Protein AF-F6YB51-F1 (afdb_monomer_lite)

Sequence (372 aa):
MICVTRRSAGLPFLLQALLGSAKFPQGQECLNYIVKSLFKLVESITLNGSDVAVPSDSTIHALNILRGLVKDASLGDEMLPYLSTCLKVAIVGFTSNNWQIRNASTLLFSSIIIRVFGVMKNFESSDKNRLSSYEFFTRMPELHQFFLQRLEEITKSDDLPKHTGLYPLLLVLSRLYPTATRTNSRLNKYIPLIVRCRQSPIYKCRVMAANALLSVLPQHEYRKVISQLFISLKKAVISRNSLHGTLIQLKALISSKNCSNTFPNICSQLICEEITEQIKSSKCMVVYASYIDLIIDVFLLNNPLSEDFQPRVKETLLCFIIDCLQYLKQTCTLTPGSTMFYTSFAKLLVYAQLSGIFTDGIKTCLQSNVLE

Organism: Ciona intestinalis (NCBI:txid7719)

Foldseek 3Di:
DQDPPPQRNCVLVVVVVVLLPDPPPRSLVVVVVLLVVLCVLLVCLQPPLAPPDDRDVSVSNSLSNLLSLLQDPSNLVSCLVVLLVLLSSLLSQCSYPDPSSVVSSVSSLVSSLCSQQNDDPDPPDDLSRAEAPVVVCVSRVVVLVVLLVVLCVCLVDPPVARRSSLLSSLQNLLRHAYDPPDPCVSLVSCQVSLLSQLQYPPPNSLLSSLSSNNRRPDLVCLLVSLVVLLVVLLDPDDAPSNLLSSLNNNQSSCLDPSCPPRDPDPLVSLLDPSNLVSLLVNLDLSSQLSSLSSNVSVCVVVPLPDPPPDPNSLVSVVVSLVSVLVSVVVDPDDDPNPVSNVVSSVVSVVVCVVSVSDDPVVVVVCVVRVVD

Structure (mmCIF, N/CA/C/O backbone):
data_AF-F6YB51-F1
#
_entry.id   AF-F6YB51-F1
#
loop_
_atom_site.group_PDB
_atom_site.id
_atom_site.type_symbol
_atom_site.label_atom_id
_atom_site.label_alt_id
_atom_site.label_comp_id
_atom_site.label_asym_id
_atom_site.label_entity_id
_atom_site.label_seq_id
_atom_site.pdbx_PDB_ins_code
_atom_site.Cartn_x
_atom_site.Cartn_y
_atom_site.Cartn_z
_atom_site.occupancy
_atom_site.B_iso_or_equiv
_atom_site.auth_seq_id
_atom_site.auth_comp_id
_atom_site.auth_asym_id
_atom_site.auth_atom_id
_atom_site.pdbx_PDB_model_num
ATOM 1 N N . MET A 1 1 ? -4.921 -15.642 36.957 1.00 43.62 1 MET A N 1
ATOM 2 C CA . MET A 1 1 ? -3.966 -15.712 35.831 1.00 43.62 1 MET A CA 1
ATOM 3 C C . MET A 1 1 ? -4.742 -16.202 34.609 1.00 43.62 1 MET A C 1
ATOM 5 O O . MET A 1 1 ? -5.091 -17.374 34.554 1.00 43.62 1 MET A O 1
ATOM 9 N N . ILE A 1 2 ? -5.172 -15.297 33.723 1.00 48.00 2 ILE A N 1
ATOM 10 C CA . ILE A 1 2 ? -6.000 -15.656 32.557 1.00 48.00 2 ILE A CA 1
ATOM 11 C C . ILE A 1 2 ? -5.063 -16.173 31.462 1.00 48.00 2 ILE A C 1
ATOM 13 O O . ILE A 1 2 ? -4.058 -15.548 31.147 1.00 48.00 2 ILE A O 1
ATOM 17 N N . CYS A 1 3 ? -5.352 -17.356 30.926 1.00 46.50 3 CYS A N 1
ATOM 18 C CA . CYS A 1 3 ? -4.436 -18.074 30.047 1.00 46.50 3 CYS A CA 1
ATOM 19 C C . CYS A 1 3 ? -4.235 -17.351 28.698 1.00 46.50 3 CYS A C 1
ATOM 21 O O . CYS A 1 3 ? -5.174 -17.176 27.915 1.00 46.50 3 CYS A O 1
ATOM 23 N N . VAL A 1 4 ? -2.985 -16.983 28.402 1.00 51.06 4 VAL A N 1
ATOM 24 C CA . VAL A 1 4 ? -2.563 -16.299 27.165 1.00 51.06 4 VAL A CA 1
ATOM 25 C C . VAL A 1 4 ? -2.731 -17.193 25.921 1.00 51.06 4 VAL A C 1
ATOM 27 O O . VAL A 1 4 ? -2.941 -16.699 24.812 1.00 51.06 4 VAL A O 1
ATOM 30 N N . THR A 1 5 ? -2.723 -18.520 26.083 1.00 51.66 5 THR A N 1
ATOM 31 C CA . THR A 1 5 ? -2.569 -19.478 24.970 1.00 51.66 5 THR A CA 1
ATOM 32 C C . THR A 1 5 ? -3.825 -19.703 24.116 1.00 51.66 5 THR A C 1
ATOM 34 O O . THR A 1 5 ? -3.722 -20.280 23.036 1.00 51.66 5 THR A O 1
ATOM 37 N N . ARG A 1 6 ? -5.003 -19.179 24.500 1.00 54.44 6 ARG A N 1
ATOM 38 C CA . ARG A 1 6 ? -6.226 -19.194 23.660 1.00 54.44 6 ARG A CA 1
ATOM 39 C C . ARG A 1 6 ? -6.833 -17.808 23.437 1.00 54.44 6 ARG A C 1
ATOM 41 O O . ARG A 1 6 ? -8.018 -17.613 23.692 1.00 54.44 6 ARG A O 1
ATOM 48 N N . ARG A 1 7 ? -6.038 -16.835 22.969 1.00 64.88 7 ARG A N 1
ATOM 49 C CA . ARG A 1 7 ? -6.529 -15.498 22.551 1.00 64.88 7 ARG A CA 1
ATOM 50 C C . ARG A 1 7 ? -7.489 -14.873 23.580 1.00 64.88 7 ARG A C 1
ATOM 52 O O . ARG A 1 7 ? -8.614 -14.505 23.243 1.00 64.88 7 ARG A O 1
ATOM 59 N N . SER A 1 8 ? -7.037 -14.792 24.831 1.00 70.81 8 SER A N 1
ATOM 60 C CA . SER A 1 8 ? -7.792 -14.213 25.955 1.00 70.81 8 SER A CA 1
ATOM 61 C C . SER A 1 8 ? -8.908 -15.086 26.543 1.00 70.81 8 SER A C 1
ATOM 63 O O . SER A 1 8 ? -9.867 -14.545 27.083 1.00 70.81 8 SER A O 1
ATOM 65 N N . ALA A 1 9 ? -8.802 -16.417 26.453 1.00 73.50 9 ALA A N 1
ATOM 66 C CA . ALA A 1 9 ? -9.621 -17.374 27.214 1.00 73.50 9 ALA A CA 1
ATOM 67 C C . ALA A 1 9 ? -11.151 -17.150 27.141 1.00 73.50 9 ALA A C 1
ATOM 69 O O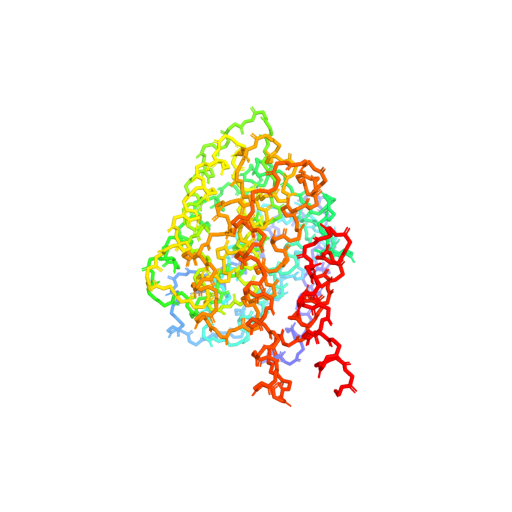 . ALA A 1 9 ? -11.868 -17.402 28.102 1.00 73.50 9 ALA A O 1
ATOM 70 N N . GLY A 1 10 ? -11.655 -16.669 26.000 1.00 80.88 10 GLY A N 1
ATOM 71 C CA . GLY A 1 10 ? -13.088 -16.437 25.785 1.00 80.88 10 GLY A CA 1
ATOM 72 C C . GLY A 1 10 ? -13.610 -15.056 26.197 1.00 80.88 10 GLY A C 1
ATOM 73 O O . GLY A 1 10 ? -14.774 -14.771 25.934 1.00 80.88 10 GLY A O 1
ATOM 74 N N . LEU A 1 11 ? -12.768 -14.167 26.743 1.00 84.00 11 LEU A N 1
ATOM 75 C CA . LEU A 1 11 ? -13.166 -12.800 27.117 1.00 84.00 11 LEU A CA 1
ATOM 76 C C . LEU A 1 11 ? -13.856 -12.013 25.985 1.00 84.00 11 LEU A C 1
ATOM 78 O O . LEU A 1 11 ? -14.863 -11.366 26.273 1.00 84.00 11 LEU A O 1
ATOM 82 N N . PRO A 1 12 ? -13.395 -12.065 24.713 1.00 85.00 12 PRO A N 1
ATOM 83 C CA . PRO A 1 12 ? -14.114 -11.406 23.626 1.00 85.00 12 PRO A CA 1
ATOM 84 C C . PRO A 1 12 ? -15.552 -11.920 23.492 1.00 85.00 12 PRO A C 1
ATOM 86 O O . PRO A 1 12 ? -16.473 -11.114 23.459 1.00 85.00 12 PRO A O 1
ATOM 89 N N . PHE A 1 13 ? -15.756 -13.241 23.516 1.00 86.00 13 PHE A N 1
ATOM 90 C CA . PHE A 1 13 ? -17.082 -13.848 23.381 1.00 86.00 13 PHE A CA 1
ATOM 91 C C . PHE A 1 13 ? -17.998 -13.532 24.564 1.00 86.00 13 PHE A C 1
ATOM 93 O O . PHE A 1 13 ? -19.186 -13.310 24.362 1.00 86.00 13 PHE A O 1
ATOM 100 N N . LEU A 1 14 ? -17.454 -13.467 25.784 1.00 87.50 14 LEU A N 1
ATOM 101 C CA . LEU A 1 14 ? -18.217 -13.077 26.969 1.00 87.50 14 LEU A CA 1
ATOM 102 C C . LEU A 1 14 ? -18.766 -11.653 26.832 1.00 87.50 14 LEU A C 1
ATOM 104 O O . LEU A 1 14 ? -19.950 -11.423 27.060 1.00 87.50 14 LEU A O 1
ATOM 108 N N . LEU A 1 15 ? -17.916 -10.702 26.435 1.00 87.00 15 LEU A N 1
ATOM 109 C CA . LEU A 1 15 ? -18.335 -9.310 26.263 1.00 87.00 15 LEU A CA 1
ATOM 110 C C . LEU A 1 15 ? -19.270 -9.136 25.065 1.00 87.00 15 LEU A C 1
ATOM 112 O O . LEU A 1 15 ? -20.207 -8.351 25.150 1.00 87.00 15 LEU A O 1
ATOM 116 N N . GLN A 1 16 ? -19.067 -9.896 23.987 1.00 87.44 16 GLN A N 1
ATOM 117 C CA . GLN A 1 16 ? -20.007 -9.950 22.866 1.00 87.44 16 GLN A CA 1
ATOM 118 C C . GLN A 1 16 ? -21.377 -10.477 23.302 1.00 87.44 16 GLN A C 1
ATOM 120 O O . GLN A 1 16 ? -22.382 -9.874 22.958 1.00 87.44 16 GLN A O 1
ATOM 125 N N . ALA A 1 17 ? -21.439 -11.551 24.096 1.00 86.06 17 ALA A N 1
ATOM 126 C CA . ALA A 1 17 ? -22.701 -12.090 24.603 1.00 86.06 17 ALA A CA 1
ATOM 127 C C . ALA A 1 17 ? -23.410 -11.101 25.543 1.00 86.06 17 ALA A C 1
ATOM 129 O O . ALA A 1 17 ? -24.614 -10.887 25.418 1.00 86.06 17 ALA A O 1
ATOM 130 N N . LEU A 1 18 ? -22.655 -10.451 26.437 1.00 86.31 18 LEU A N 1
ATOM 131 C CA . LEU A 1 18 ? -23.176 -9.410 27.323 1.00 86.31 18 LEU A CA 1
ATOM 132 C C . LEU A 1 18 ? -23.775 -8.251 26.514 1.00 86.31 18 LEU A C 1
ATOM 134 O O . LEU A 1 18 ? -24.927 -7.881 26.722 1.00 86.31 18 LEU A O 1
ATOM 138 N N . LEU A 1 19 ? -23.016 -7.709 25.560 1.00 86.19 19 LEU A N 1
ATOM 139 C CA . LEU A 1 19 ? -23.447 -6.580 24.736 1.00 86.19 19 LEU A CA 1
ATOM 140 C C . LEU A 1 19 ? -24.554 -6.960 23.749 1.00 86.19 19 LEU A C 1
ATOM 142 O O . LEU A 1 19 ? -25.462 -6.170 23.537 1.00 86.19 19 LEU A O 1
ATOM 146 N N . GLY A 1 20 ? -24.526 -8.169 23.192 1.00 80.38 20 GLY A N 1
ATOM 147 C CA . GLY A 1 20 ? -25.571 -8.685 22.308 1.00 80.38 20 GLY A CA 1
ATOM 148 C C . GLY A 1 20 ? -26.896 -8.942 23.029 1.00 80.38 20 GLY A C 1
ATOM 149 O O . GLY A 1 20 ? -27.951 -8.893 22.404 1.00 80.38 20 GLY A O 1
ATOM 150 N N . SER A 1 21 ? -26.863 -9.173 24.347 1.00 80.38 21 SER A N 1
ATOM 151 C CA . SER A 1 21 ? -28.072 -9.237 25.178 1.00 80.38 21 SER A CA 1
ATOM 152 C C . SER A 1 21 ? -28.644 -7.856 25.523 1.00 80.38 21 SER A C 1
ATOM 154 O O . SER A 1 21 ? -29.812 -7.747 25.905 1.00 80.38 21 SER A O 1
ATOM 156 N N . ALA A 1 22 ? -27.849 -6.791 25.374 1.00 79.12 22 ALA A N 1
ATOM 157 C CA . ALA A 1 22 ? -28.315 -5.434 25.596 1.00 79.12 22 ALA A CA 1
ATOM 158 C C . ALA A 1 22 ? -29.184 -4.980 24.413 1.00 79.12 22 ALA A C 1
ATOM 160 O O . ALA A 1 22 ? -28.797 -5.087 23.252 1.00 79.12 22 ALA A O 1
ATOM 161 N N . LYS A 1 23 ? -30.373 -4.437 24.695 1.00 73.38 23 LYS A N 1
ATOM 162 C CA . LYS A 1 23 ? -31.209 -3.821 23.657 1.00 73.38 23 LYS A CA 1
ATOM 163 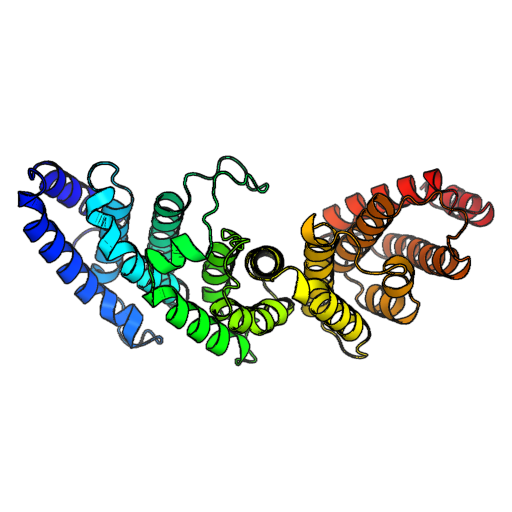C C . LYS A 1 23 ? -30.577 -2.492 23.245 1.00 73.38 23 LYS A C 1
ATOM 165 O O . LYS A 1 23 ? -30.497 -1.573 24.057 1.00 73.38 23 LYS A O 1
ATOM 170 N N . PHE A 1 24 ? -30.128 -2.360 22.002 1.00 77.25 24 PHE A N 1
ATOM 171 C CA . PHE A 1 24 ? -29.711 -1.059 21.474 1.00 77.25 24 PHE A CA 1
ATOM 172 C C . PHE A 1 24 ? -30.952 -0.211 21.150 1.00 77.25 24 PHE A C 1
ATOM 174 O O . PHE A 1 24 ? -31.942 -0.756 20.657 1.00 77.25 24 PHE A O 1
ATOM 181 N N . PRO A 1 25 ? -30.961 1.094 21.497 1.00 71.81 25 PRO A N 1
ATOM 182 C CA . PRO A 1 25 ? -29.819 1.939 21.884 1.00 71.81 25 PRO A CA 1
ATOM 183 C C . PRO A 1 25 ? -29.452 1.958 23.385 1.00 71.81 25 PRO A C 1
ATOM 185 O O . PRO A 1 25 ? -28.440 2.548 23.747 1.00 71.81 25 PRO A O 1
ATOM 188 N N . GLN A 1 26 ? -30.215 1.317 24.277 1.00 74.81 26 GLN A N 1
ATOM 189 C CA . GLN A 1 26 ? -29.974 1.352 25.737 1.00 74.81 26 GLN A CA 1
ATOM 190 C C . GLN A 1 26 ? -28.629 0.711 26.133 1.00 74.81 26 GLN A C 1
ATOM 192 O O . GLN A 1 26 ? -27.986 1.139 27.088 1.00 74.81 26 GLN A O 1
ATOM 197 N N . GLY A 1 27 ? -28.154 -0.269 25.358 1.00 82.38 27 GLY A N 1
ATOM 198 C CA . GLY A 1 27 ? -26.826 -0.875 25.511 1.00 82.38 27 GLY A CA 1
ATOM 199 C C . GLY A 1 27 ? -25.642 0.041 25.174 1.00 82.38 27 GLY A C 1
ATOM 200 O O . GLY A 1 27 ? -24.500 -0.303 25.491 1.00 82.38 27 GLY A O 1
ATOM 201 N N . GLN A 1 28 ? -25.883 1.210 24.565 1.00 86.50 28 GLN A N 1
ATOM 202 C CA . GLN A 1 28 ? -24.818 2.096 24.094 1.00 86.50 28 GLN A CA 1
ATOM 203 C C . GLN A 1 28 ? -23.953 2.624 25.243 1.00 86.50 28 GLN A C 1
ATOM 205 O O . GLN A 1 28 ? -22.738 2.697 25.102 1.00 86.50 28 GLN A O 1
ATOM 210 N N . GLU A 1 29 ? -24.526 2.946 26.404 1.00 88.31 29 GLU A N 1
ATOM 211 C CA . GLU A 1 29 ? -23.740 3.425 27.550 1.00 88.31 29 GLU A CA 1
ATOM 212 C C . GLU A 1 29 ? -22.764 2.362 28.069 1.00 88.31 29 GLU A C 1
ATOM 214 O O . GLU A 1 29 ? -21.600 2.663 28.349 1.00 88.31 29 GLU A O 1
ATOM 219 N N . CYS A 1 30 ? -23.211 1.103 28.122 1.00 90.69 30 CYS A N 1
ATOM 220 C CA . CYS A 1 30 ? -22.374 -0.029 28.505 1.00 90.69 30 CYS A CA 1
ATOM 221 C C . CYS A 1 30 ? -21.241 -0.241 27.493 1.00 90.69 30 CYS A C 1
ATOM 223 O O . CYS A 1 30 ? -20.075 -0.353 27.883 1.00 90.69 30 CYS A O 1
ATOM 225 N N . LEU A 1 31 ? -21.555 -0.205 26.192 1.00 91.94 31 LEU A N 1
ATOM 226 C CA . LEU A 1 31 ? -20.549 -0.279 25.133 1.00 91.94 31 LEU A CA 1
ATOM 227 C C . LEU A 1 31 ? -19.530 0.860 25.253 1.00 91.94 31 LEU A C 1
ATOM 229 O O . LEU A 1 31 ? -18.325 0.607 25.248 1.00 91.94 31 LEU A O 1
ATOM 233 N N . ASN A 1 32 ? -20.001 2.098 25.426 1.00 93.31 32 ASN A N 1
ATOM 234 C CA . ASN A 1 32 ? -19.154 3.275 25.592 1.00 93.31 32 ASN A CA 1
ATOM 235 C C . ASN A 1 32 ? -18.192 3.092 26.775 1.00 93.31 32 ASN A C 1
ATOM 237 O O . ASN A 1 32 ? -17.003 3.394 26.656 1.00 93.31 32 ASN A O 1
ATOM 241 N N . TYR A 1 33 ? -18.693 2.608 27.915 1.00 93.12 33 TYR A N 1
ATOM 242 C CA . TYR A 1 33 ? -17.889 2.359 29.110 1.00 93.12 33 TYR A CA 1
ATOM 243 C C . TYR A 1 33 ? -16.830 1.277 28.875 1.00 93.12 33 TYR A C 1
ATOM 245 O O . TYR A 1 33 ? -15.654 1.481 29.197 1.00 93.12 33 TYR A O 1
ATOM 253 N N . ILE A 1 34 ? -17.221 0.152 28.267 1.00 93.75 34 ILE A N 1
ATOM 254 C CA . ILE A 1 34 ? -16.314 -0.956 27.950 1.00 93.75 34 ILE A CA 1
ATOM 255 C C . ILE A 1 34 ? -15.224 -0.479 26.990 1.00 93.75 34 ILE A C 1
ATOM 257 O O . ILE A 1 34 ? -14.043 -0.611 27.300 1.00 93.75 34 ILE A O 1
ATOM 261 N N . VAL A 1 35 ? -15.586 0.136 25.862 1.00 95.00 35 VAL A N 1
ATOM 262 C CA . VAL A 1 35 ? -14.619 0.589 24.853 1.00 95.00 35 VAL A CA 1
ATOM 263 C C . VAL A 1 35 ? -13.674 1.652 25.416 1.00 95.00 35 VAL A C 1
ATOM 265 O O . VAL A 1 35 ? -12.465 1.556 25.203 1.00 95.00 35 VAL A O 1
ATOM 268 N N . LYS A 1 36 ? -14.170 2.615 26.205 1.00 94.88 36 LYS A N 1
ATOM 269 C CA . LYS A 1 36 ? -13.309 3.595 26.893 1.00 94.88 36 LYS A CA 1
ATOM 270 C C . LYS A 1 36 ? -12.327 2.921 27.852 1.00 94.88 36 LYS A C 1
ATOM 272 O O . LYS A 1 36 ? -11.163 3.308 27.900 1.00 94.88 36 LYS A O 1
ATOM 277 N N . SER A 1 37 ? -12.774 1.909 28.592 1.00 93.88 37 SER A N 1
ATOM 278 C CA . SER A 1 37 ? -11.914 1.148 29.505 1.00 93.88 37 SER A CA 1
ATOM 279 C C . SER A 1 37 ? -10.847 0.357 28.745 1.00 93.88 37 SER A C 1
ATOM 281 O O . SER A 1 37 ? -9.681 0.373 29.129 1.00 93.88 37 SER A O 1
ATOM 283 N N . LEU A 1 38 ? -11.209 -0.258 27.615 1.00 94.56 38 LEU A N 1
ATOM 284 C CA . LEU A 1 38 ? -10.263 -0.941 26.731 1.00 94.56 38 LEU A CA 1
ATOM 285 C C . LEU A 1 38 ? -9.238 0.032 26.138 1.00 94.56 38 LEU A C 1
ATOM 287 O O . LEU A 1 38 ? -8.061 -0.312 26.067 1.00 94.56 38 LEU A O 1
ATOM 291 N N . PHE A 1 39 ? -9.651 1.246 25.758 1.00 94.19 39 PHE A N 1
ATOM 292 C CA . PHE A 1 39 ? -8.735 2.270 25.253 1.00 94.19 39 PHE A CA 1
ATOM 293 C C . PHE A 1 39 ? -7.703 2.714 26.285 1.00 94.19 39 PHE A C 1
ATOM 295 O O . PHE A 1 39 ? -6.532 2.809 25.932 1.00 94.19 39 PHE A O 1
ATOM 302 N N . LYS A 1 40 ? -8.080 2.853 27.561 1.00 91.56 40 LYS A N 1
ATOM 303 C CA . LYS A 1 40 ? -7.112 3.106 28.645 1.00 91.56 40 LYS A CA 1
ATOM 304 C C . LYS A 1 40 ? -6.053 1.998 28.756 1.00 91.56 40 LYS A C 1
ATOM 306 O O . LYS A 1 40 ? -4.890 2.278 29.010 1.00 91.56 40 LYS A O 1
ATOM 311 N N . LEU A 1 41 ? -6.425 0.737 28.513 1.00 90.81 41 LEU A N 1
ATOM 312 C CA . LEU A 1 41 ? -5.497 -0.406 28.579 1.00 90.81 41 LEU A CA 1
ATOM 313 C C . LEU A 1 41 ? -4.517 -0.494 27.395 1.00 90.81 41 LEU A C 1
ATOM 315 O O . LEU A 1 41 ? -3.501 -1.187 27.490 1.00 90.81 41 LEU A O 1
ATOM 319 N N . VAL A 1 42 ? -4.824 0.166 26.275 1.00 90.75 42 VAL A N 1
ATOM 320 C CA . VAL A 1 42 ? -3.965 0.213 25.074 1.00 90.75 42 VAL A CA 1
ATOM 321 C C . VAL A 1 42 ? -3.321 1.584 24.861 1.00 90.75 42 VAL A C 1
ATOM 323 O O . VAL A 1 42 ? -2.568 1.762 23.908 1.00 90.75 42 VAL A O 1
ATOM 326 N N . GLU A 1 43 ? -3.578 2.544 25.748 1.00 85.44 43 GLU A N 1
ATOM 327 C CA . GLU A 1 43 ? -3.080 3.917 25.649 1.00 85.44 43 GLU A CA 1
ATOM 328 C C . GLU A 1 43 ? -1.543 3.980 25.674 1.00 85.44 43 GLU A C 1
ATOM 330 O O . GLU A 1 43 ? -0.932 4.763 24.941 1.00 85.44 43 GLU A O 1
ATOM 335 N N . SER A 1 44 ? -0.903 3.077 26.425 1.00 77.88 44 SER A N 1
ATOM 336 C CA . SER A 1 44 ? 0.560 2.949 26.484 1.00 77.88 44 SER A CA 1
ATOM 337 C C . SER A 1 44 ? 1.197 2.642 25.124 1.00 77.88 44 SER A C 1
ATOM 339 O O . SER A 1 44 ? 2.304 3.108 24.858 1.00 77.88 44 SER A O 1
ATOM 341 N N . ILE A 1 45 ? 0.487 1.930 24.236 1.00 78.62 45 ILE A N 1
ATOM 342 C CA . ILE A 1 45 ? 0.937 1.678 22.858 1.00 78.62 45 ILE A CA 1
ATOM 343 C C . ILE A 1 45 ? 1.023 3.005 22.100 1.00 78.62 45 ILE A C 1
ATOM 345 O O . ILE A 1 45 ? 1.986 3.251 21.376 1.00 78.62 45 ILE A O 1
ATOM 349 N N . THR A 1 46 ? 0.011 3.861 22.251 1.00 69.12 46 THR A N 1
ATOM 350 C CA . THR A 1 46 ? -0.108 5.109 21.489 1.00 69.12 46 THR A CA 1
ATOM 351 C C . THR A 1 46 ? 0.768 6.242 22.008 1.00 69.12 46 THR A C 1
ATOM 353 O O . THR A 1 46 ? 1.201 7.055 21.195 1.00 69.12 46 THR A O 1
ATOM 356 N N . LEU A 1 47 ? 1.037 6.296 23.317 1.00 64.25 47 LEU A N 1
ATOM 357 C CA . LEU A 1 47 ? 1.773 7.399 23.941 1.00 64.25 47 LEU A CA 1
ATOM 358 C C . LEU A 1 47 ? 3.294 7.262 23.837 1.00 64.25 47 LEU A C 1
ATOM 360 O O . LEU A 1 47 ? 3.966 8.274 23.673 1.00 64.25 47 LEU A O 1
ATOM 364 N N . ASN A 1 48 ? 3.842 6.044 23.904 1.00 53.16 48 ASN A N 1
ATOM 365 C CA . ASN A 1 48 ? 5.282 5.908 24.112 1.00 53.16 48 ASN A CA 1
ATOM 366 C C . ASN A 1 48 ? 6.089 5.536 22.874 1.00 53.16 48 ASN A C 1
ATOM 368 O O . ASN A 1 48 ? 7.252 5.905 22.850 1.00 53.16 48 ASN A O 1
ATOM 372 N N . GLY A 1 49 ? 5.558 4.848 21.853 1.00 52.03 49 GLY A N 1
ATOM 373 C CA . GLY A 1 49 ? 6.315 4.451 20.640 1.00 52.03 49 GLY A CA 1
ATOM 374 C C . GLY A 1 49 ? 7.548 3.543 20.868 1.00 52.03 49 GLY A C 1
ATOM 375 O O . GLY A 1 49 ? 7.964 2.819 19.969 1.00 52.03 49 GLY A O 1
ATOM 376 N N . SER A 1 50 ? 8.087 3.539 22.082 1.00 49.72 50 SER A N 1
ATOM 377 C CA . SER A 1 50 ? 9.135 2.736 22.668 1.00 49.72 50 SER A CA 1
ATOM 378 C C . SER A 1 50 ? 8.514 1.986 23.842 1.00 49.72 50 SER A C 1
ATOM 380 O O . SER A 1 50 ? 8.019 2.600 24.791 1.00 49.72 50 SER A O 1
ATOM 382 N N . ASP A 1 51 ? 8.523 0.659 23.755 1.00 51.38 51 ASP A N 1
ATOM 383 C CA . ASP A 1 51 ? 8.044 -0.282 24.772 1.00 51.38 51 ASP A CA 1
ATOM 384 C C . ASP A 1 51 ? 8.898 -0.219 26.059 1.00 51.38 51 ASP A C 1
ATOM 386 O O . ASP A 1 51 ? 9.607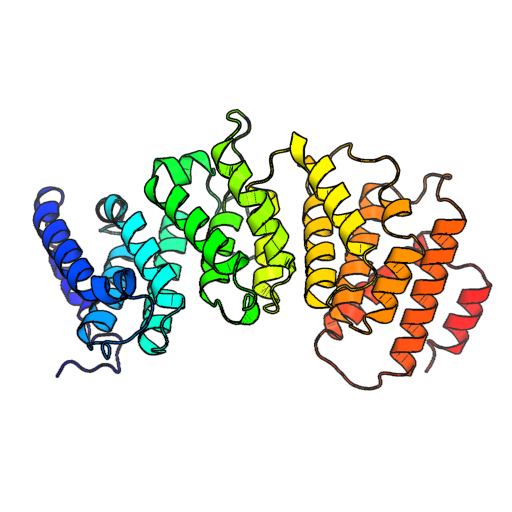 -1.165 26.393 1.00 51.38 51 ASP A O 1
ATOM 390 N N . VAL A 1 52 ? 8.883 0.903 26.784 1.00 49.28 52 VAL A N 1
ATOM 391 C CA . VAL A 1 52 ? 9.606 1.041 28.065 1.00 49.28 52 VAL A CA 1
ATOM 392 C C . VAL A 1 52 ? 8.812 0.415 29.222 1.00 49.28 52 VAL A C 1
ATOM 394 O O . VAL A 1 52 ? 9.375 0.081 30.258 1.00 49.28 52 VAL A O 1
ATOM 397 N N . ALA A 1 53 ? 7.517 0.154 29.032 1.00 51.94 53 ALA A N 1
ATOM 398 C CA . ALA A 1 53 ? 6.730 -0.662 29.947 1.00 51.94 53 ALA A CA 1
ATOM 399 C C . ALA A 1 53 ? 6.512 -2.046 29.328 1.00 51.94 53 ALA A C 1
ATOM 401 O O . ALA A 1 53 ? 5.904 -2.167 28.264 1.00 51.94 53 ALA A O 1
ATOM 402 N N . VAL A 1 54 ? 7.003 -3.089 30.004 1.00 51.91 54 VAL A N 1
ATOM 403 C CA . VAL A 1 54 ? 6.657 -4.484 29.705 1.00 51.91 54 VAL A CA 1
ATOM 404 C C . VAL A 1 54 ? 5.133 -4.581 29.532 1.00 51.91 54 VAL A C 1
ATOM 406 O O . VAL A 1 54 ? 4.397 -4.140 30.419 1.00 51.91 54 VAL A O 1
ATOM 409 N N . PRO A 1 55 ? 4.633 -5.118 28.407 1.00 57.81 55 PRO A N 1
ATOM 410 C CA . PRO A 1 55 ? 3.204 -5.231 28.171 1.00 57.81 55 PRO A CA 1
ATOM 411 C C . PRO A 1 55 ? 2.501 -6.008 29.273 1.00 57.81 55 PRO A C 1
ATOM 413 O O . PRO A 1 55 ? 2.862 -7.146 29.564 1.00 57.81 55 PRO A O 1
ATOM 416 N N . SER A 1 56 ? 1.450 -5.421 29.837 1.00 71.50 56 SER A N 1
ATOM 417 C CA . SER A 1 56 ? 0.506 -6.191 30.639 1.00 71.50 56 SER A CA 1
ATOM 418 C C . SER A 1 56 ? -0.259 -7.151 29.720 1.00 71.50 56 SER A C 1
ATOM 420 O O . SER A 1 56 ? -0.677 -6.758 28.626 1.00 71.50 56 SER A O 1
ATOM 422 N N . ASP A 1 57 ? -0.498 -8.390 30.156 1.00 83.31 57 ASP A N 1
ATOM 423 C CA . ASP A 1 57 ? -1.428 -9.315 29.484 1.00 83.31 57 ASP A CA 1
ATOM 424 C C . ASP A 1 57 ? -2.771 -8.627 29.162 1.00 83.31 57 ASP A C 1
ATOM 426 O O . ASP A 1 57 ? -3.394 -8.882 28.129 1.00 83.31 57 ASP A O 1
ATOM 430 N N . SER A 1 58 ? -3.169 -7.657 29.993 1.00 86.81 58 SER A N 1
ATOM 431 C CA . SER A 1 58 ? -4.332 -6.787 29.814 1.00 86.81 58 SER A CA 1
ATOM 432 C C . SER A 1 58 ? -4.340 -6.026 28.486 1.00 86.81 58 SER A C 1
ATOM 434 O O . SER A 1 58 ? -5.399 -5.908 27.875 1.00 86.81 58 SER A O 1
ATOM 436 N N . THR A 1 59 ? -3.195 -5.550 27.987 1.00 89.31 59 THR A N 1
ATOM 437 C CA . THR A 1 59 ? -3.097 -4.854 26.692 1.00 89.31 59 THR A CA 1
ATOM 438 C C . THR A 1 59 ? -3.385 -5.815 25.534 1.00 89.31 59 THR A C 1
ATOM 440 O O . THR A 1 59 ? -4.155 -5.498 24.625 1.00 89.31 59 THR A O 1
ATOM 443 N N . ILE A 1 60 ? -2.829 -7.031 25.584 1.00 90.25 60 ILE A N 1
ATOM 444 C CA . ILE A 1 60 ? -3.082 -8.081 24.583 1.00 90.25 60 ILE A CA 1
ATOM 445 C C . ILE A 1 60 ? -4.553 -8.513 24.636 1.00 90.25 60 ILE A C 1
ATOM 447 O O . ILE A 1 60 ? -5.192 -8.708 23.595 1.00 90.25 60 ILE A O 1
ATOM 451 N N . HIS A 1 61 ? -5.114 -8.642 25.840 1.00 90.25 61 HIS A N 1
ATOM 452 C CA . HIS A 1 61 ? -6.527 -8.939 26.022 1.00 90.25 61 HIS A CA 1
ATOM 453 C C . HIS A 1 61 ? -7.414 -7.832 25.457 1.00 90.25 61 HIS A C 1
ATOM 455 O O . HIS A 1 61 ? -8.332 -8.140 24.697 1.00 90.25 61 HIS A O 1
ATOM 461 N N . ALA A 1 62 ? -7.093 -6.567 25.726 1.00 93.62 62 ALA A N 1
ATOM 462 C CA . ALA A 1 62 ? -7.846 -5.426 25.231 1.00 93.62 62 ALA A CA 1
ATOM 463 C C . ALA A 1 62 ? -7.864 -5.361 23.696 1.00 93.62 62 ALA A C 1
ATOM 465 O O . ALA A 1 62 ? -8.935 -5.226 23.107 1.00 93.62 62 ALA A O 1
ATOM 466 N N . LEU A 1 63 ? -6.719 -5.561 23.032 1.00 94.56 63 LEU A N 1
ATOM 467 C CA . LEU A 1 63 ? -6.643 -5.625 21.566 1.00 94.56 63 LEU A CA 1
ATOM 468 C C . LEU A 1 63 ? -7.515 -6.748 20.984 1.00 94.56 63 LEU A C 1
ATOM 470 O O . LEU A 1 63 ? -8.220 -6.549 19.993 1.00 94.56 63 LEU A O 1
ATOM 474 N N . ASN A 1 64 ? -7.498 -7.931 21.604 1.00 94.38 64 ASN A N 1
ATOM 475 C CA . ASN A 1 64 ? -8.307 -9.066 21.158 1.00 94.38 64 ASN A CA 1
ATOM 476 C C . ASN A 1 64 ? -9.808 -8.874 21.426 1.00 94.38 64 ASN A C 1
ATOM 478 O O . ASN A 1 64 ? -10.621 -9.330 20.623 1.00 94.38 64 ASN A O 1
ATOM 482 N N . ILE A 1 65 ? -10.180 -8.194 22.514 1.00 94.88 65 ILE A N 1
ATOM 483 C CA . ILE A 1 65 ? -11.573 -7.830 22.799 1.00 94.88 65 ILE A CA 1
ATOM 484 C C . ILE A 1 65 ? -12.057 -6.800 21.780 1.00 94.88 65 ILE A C 1
ATOM 486 O O . ILE A 1 65 ? -13.065 -7.046 21.127 1.00 94.88 65 ILE A O 1
ATOM 490 N N . LEU A 1 66 ? -11.311 -5.708 21.563 1.00 96.50 66 LEU A N 1
ATOM 491 C CA . LEU A 1 66 ? -11.627 -4.706 20.535 1.00 96.50 66 LEU A CA 1
ATOM 492 C C . LEU A 1 66 ? -11.811 -5.364 19.166 1.00 96.50 66 LEU A C 1
ATOM 494 O O . LEU A 1 66 ? -12.759 -5.060 18.450 1.00 96.50 66 LEU A O 1
ATOM 498 N N . ARG A 1 67 ? -10.948 -6.325 18.822 1.00 95.69 67 ARG A N 1
ATOM 499 C CA . ARG A 1 67 ? -11.088 -7.116 17.598 1.00 95.69 67 ARG A CA 1
ATOM 500 C C . ARG A 1 67 ? -12.403 -7.900 17.566 1.00 95.69 67 ARG A C 1
ATOM 502 O O . ARG A 1 67 ? -13.036 -7.935 16.516 1.00 95.69 67 ARG A O 1
ATOM 509 N N . GLY A 1 68 ? -12.778 -8.556 18.665 1.00 94.19 68 GLY A N 1
ATOM 510 C CA . GLY A 1 68 ? -14.046 -9.280 18.788 1.00 94.19 68 GLY A CA 1
ATOM 511 C C . GLY A 1 68 ? -15.240 -8.366 18.527 1.00 94.19 68 GLY A C 1
ATOM 512 O O . GLY A 1 68 ? -16.023 -8.645 17.625 1.00 94.19 68 GLY A O 1
ATOM 513 N N . LEU A 1 69 ? -15.290 -7.221 19.214 1.00 95.00 69 LEU A N 1
ATOM 514 C CA . LEU A 1 69 ? -16.346 -6.215 19.054 1.00 95.00 69 LEU A CA 1
ATOM 515 C C . LEU A 1 69 ? -16.412 -5.669 17.618 1.00 95.00 69 LEU A C 1
ATOM 517 O O . LEU A 1 69 ? -17.476 -5.636 17.012 1.00 95.00 69 LEU A O 1
ATOM 521 N N . VAL A 1 70 ? -15.265 -5.319 17.024 1.00 95.19 70 VAL A N 1
ATOM 522 C CA . VAL A 1 70 ? -15.181 -4.844 15.629 1.00 95.19 70 VAL A CA 1
ATOM 523 C C . VAL A 1 70 ? -15.561 -5.922 14.614 1.00 95.19 70 VAL A C 1
ATOM 525 O O . VAL A 1 70 ? -15.916 -5.593 13.488 1.00 95.19 70 VAL A O 1
ATOM 528 N N . LYS A 1 71 ? -15.452 -7.209 14.947 1.00 93.50 71 LYS A N 1
ATOM 529 C CA . LYS A 1 71 ? -15.839 -8.296 14.040 1.00 93.50 71 LYS A CA 1
ATOM 530 C C . LYS A 1 71 ? -17.325 -8.632 14.158 1.00 93.50 71 LYS A C 1
ATOM 532 O O . LYS A 1 71 ? -17.896 -9.130 13.190 1.00 93.50 71 LYS A O 1
ATOM 537 N N . ASP A 1 72 ? -17.932 -8.359 15.307 1.00 91.75 72 ASP A N 1
ATOM 538 C CA . ASP A 1 72 ? -19.310 -8.722 15.597 1.00 91.75 72 ASP A CA 1
ATOM 539 C C . ASP A 1 72 ? -20.302 -7.998 14.683 1.00 91.75 72 ASP A C 1
ATOM 541 O O . ASP A 1 72 ? -20.321 -6.767 14.629 1.00 91.75 72 ASP A O 1
ATOM 545 N N . ALA A 1 73 ? -21.102 -8.764 13.942 1.00 89.38 73 ALA A N 1
ATOM 546 C CA . ALA A 1 73 ? -22.083 -8.216 13.017 1.00 89.38 73 ALA A CA 1
ATOM 547 C C . ALA A 1 73 ? -23.226 -7.496 13.745 1.00 89.38 73 ALA A C 1
ATOM 549 O O . ALA A 1 73 ? -23.748 -6.531 13.197 1.00 89.38 73 ALA A O 1
ATOM 550 N N . SER A 1 74 ? -23.581 -7.914 14.969 1.00 89.12 74 SER A N 1
ATOM 551 C CA . SER A 1 74 ? -24.667 -7.285 15.732 1.00 89.12 74 SER A CA 1
ATOM 552 C C . SER A 1 74 ? -24.262 -5.976 16.408 1.00 89.12 74 SER A C 1
ATOM 554 O O . SER A 1 74 ? -25.131 -5.269 16.891 1.00 89.12 74 SER A O 1
ATOM 556 N N . LEU A 1 75 ? -22.959 -5.677 16.471 1.00 89.44 75 LEU A N 1
ATOM 557 C CA . LEU A 1 75 ? -22.397 -4.419 16.991 1.00 89.44 75 LEU A CA 1
ATOM 558 C C . LEU A 1 75 ? -21.842 -3.548 15.851 1.00 89.44 75 LEU A C 1
ATOM 560 O O . LEU A 1 75 ? -20.906 -2.763 16.030 1.00 89.44 75 LEU A O 1
ATOM 564 N N . GLY A 1 76 ? -22.327 -3.800 14.633 1.00 87.81 76 GLY A N 1
ATOM 565 C CA . GLY A 1 76 ? -21.832 -3.233 13.388 1.00 87.81 76 GLY A CA 1
ATOM 566 C C . GLY A 1 76 ? -21.748 -1.715 13.431 1.00 87.81 76 GLY A C 1
ATOM 567 O O . GLY A 1 76 ? -20.658 -1.141 13.290 1.00 87.81 76 GLY A O 1
ATOM 568 N N . ASP A 1 77 ? -22.915 -1.119 13.645 1.00 89.38 77 ASP A N 1
ATOM 569 C CA . ASP A 1 77 ? -23.165 0.314 13.568 1.00 89.38 77 ASP A CA 1
ATOM 570 C C . ASP A 1 77 ? -22.687 1.026 14.836 1.00 89.38 77 ASP A C 1
ATOM 572 O O . ASP A 1 77 ? -22.086 2.099 14.777 1.00 89.38 77 ASP A O 1
ATOM 576 N N . GLU A 1 78 ? -22.838 0.379 15.987 1.00 91.88 78 GLU A N 1
ATOM 577 C CA . GLU A 1 78 ? -22.464 0.903 17.296 1.00 91.88 78 GLU A CA 1
ATOM 578 C C . GLU A 1 78 ? -20.946 1.021 17.466 1.00 91.88 78 GLU A C 1
ATOM 580 O O . GLU A 1 78 ? -20.462 1.863 18.226 1.00 91.88 78 GLU A O 1
ATOM 585 N N . MET A 1 79 ? -20.173 0.206 16.738 1.00 93.44 79 MET A N 1
ATOM 586 C CA . MET A 1 79 ? -18.713 0.287 16.728 1.00 93.44 79 MET A CA 1
ATOM 587 C C . MET A 1 79 ? -18.156 1.353 15.775 1.00 93.44 79 MET A C 1
ATOM 589 O O . MET A 1 79 ? -16.971 1.687 15.893 1.00 93.44 79 MET A O 1
ATOM 593 N N . LEU A 1 80 ? -18.963 1.912 14.860 1.00 92.12 80 LEU A N 1
ATOM 594 C CA . LEU A 1 80 ? -18.515 2.914 13.878 1.00 92.12 80 LEU A CA 1
ATOM 595 C C . LEU A 1 80 ? -17.790 4.118 14.512 1.00 92.12 80 LEU A C 1
ATOM 597 O O . LEU A 1 80 ? -16.709 4.457 14.017 1.00 92.12 80 LEU A O 1
ATOM 601 N N . PRO A 1 81 ? -18.277 4.723 15.619 1.00 93.88 81 PRO A N 1
ATOM 602 C CA . PRO A 1 81 ? -17.614 5.870 16.249 1.00 93.88 81 PRO A CA 1
ATOM 603 C C . PRO A 1 81 ? -16.204 5.563 16.774 1.00 93.88 81 PRO A C 1
ATOM 605 O O . PRO A 1 81 ? -15.395 6.472 16.955 1.00 93.88 81 PRO A O 1
ATOM 608 N N . TYR A 1 82 ? -15.883 4.288 17.008 1.00 95.81 82 TYR A N 1
ATOM 609 C CA . TYR A 1 82 ? -14.611 3.857 17.591 1.00 95.81 82 TYR A CA 1
ATOM 610 C C . TYR A 1 82 ? -13.576 3.415 16.562 1.00 95.81 82 TYR A C 1
ATOM 612 O O . TYR A 1 82 ? -12.399 3.281 16.907 1.00 95.81 82 TYR A O 1
ATOM 620 N N . LEU A 1 83 ? -13.974 3.203 15.302 1.00 95.69 83 LEU A N 1
ATOM 621 C CA . LEU A 1 83 ? -13.095 2.624 14.282 1.00 95.69 83 LEU A CA 1
ATOM 622 C C . LEU A 1 83 ? -11.846 3.468 14.016 1.00 95.69 83 LEU A C 1
ATOM 624 O O . LEU A 1 83 ? -10.771 2.898 13.836 1.00 95.69 83 LEU A O 1
ATOM 628 N N . SER A 1 84 ? -11.959 4.801 14.050 1.00 95.94 84 SER A N 1
ATOM 629 C CA . SER A 1 84 ? -10.810 5.710 13.902 1.00 95.94 84 SER A CA 1
ATOM 630 C C . SER A 1 84 ? -9.744 5.430 14.969 1.00 95.94 84 SER A C 1
ATOM 632 O O . SER A 1 84 ? -8.584 5.161 14.646 1.00 95.94 84 SER A O 1
ATOM 634 N N . THR A 1 85 ? -10.142 5.400 16.243 1.00 95.75 85 THR A N 1
ATOM 635 C CA . THR A 1 85 ? -9.238 5.138 17.371 1.00 95.75 85 THR A CA 1
ATOM 636 C C . THR A 1 85 ? -8.696 3.715 17.339 1.00 95.75 85 THR A C 1
ATOM 638 O O . THR A 1 85 ? -7.490 3.519 17.487 1.00 95.75 85 THR A O 1
ATOM 641 N N . CYS A 1 86 ? -9.542 2.718 17.062 1.00 96.12 86 CYS A N 1
ATOM 642 C CA . CYS A 1 86 ? -9.097 1.335 16.900 1.00 96.12 86 CYS A CA 1
ATOM 643 C C . CYS A 1 86 ? -8.044 1.202 15.791 1.00 96.12 86 CYS A C 1
ATOM 645 O O . CYS A 1 86 ? -7.066 0.474 15.964 1.00 96.12 86 CYS A O 1
ATOM 647 N N . LEU A 1 87 ? -8.212 1.908 14.666 1.00 95.75 87 LEU A N 1
ATOM 648 C CA . LEU A 1 87 ? -7.270 1.851 13.552 1.00 95.75 87 LEU A CA 1
ATOM 649 C C . LEU A 1 87 ? -5.940 2.522 13.896 1.00 95.75 87 LEU A C 1
ATOM 651 O O . LEU A 1 87 ? -4.891 1.966 13.571 1.00 95.75 87 LEU A O 1
ATOM 655 N N . LYS A 1 88 ? -5.970 3.663 14.598 1.00 94.69 88 LYS A N 1
ATOM 656 C CA . LYS A 1 88 ? -4.763 4.304 15.142 1.00 94.69 88 LYS A CA 1
ATOM 657 C C . LYS A 1 88 ? -4.005 3.340 16.049 1.00 94.69 88 LYS A C 1
ATOM 659 O O . LYS A 1 88 ? -2.849 3.045 15.766 1.00 94.69 88 LYS A O 1
ATOM 664 N N . VAL A 1 89 ? -4.670 2.790 17.071 1.00 93.94 89 VAL A N 1
ATOM 665 C CA . VAL A 1 89 ? -4.080 1.818 18.010 1.00 93.94 89 VAL A CA 1
ATOM 666 C C . VAL A 1 89 ? -3.467 0.643 17.258 1.00 93.94 89 VAL A C 1
ATOM 668 O O . VAL A 1 89 ? -2.319 0.284 17.513 1.00 93.94 89 VAL A O 1
ATOM 671 N N . ALA A 1 90 ? -4.197 0.073 16.294 1.00 94.38 90 ALA A N 1
ATOM 672 C CA . ALA A 1 90 ? -3.696 -1.046 15.517 1.00 94.38 90 ALA A CA 1
ATOM 673 C C . ALA A 1 90 ? -2.428 -0.662 14.741 1.00 94.38 90 ALA A C 1
ATOM 675 O O . ALA A 1 90 ? -1.432 -1.363 14.857 1.00 94.38 90 ALA A O 1
ATOM 676 N N . ILE A 1 91 ? -2.419 0.463 14.016 1.00 92.62 91 ILE A N 1
ATOM 677 C CA . ILE A 1 91 ? -1.256 0.924 13.236 1.00 92.62 91 ILE A CA 1
ATOM 678 C C . ILE A 1 91 ? -0.035 1.175 14.125 1.00 92.62 91 ILE A C 1
ATOM 680 O O . ILE A 1 91 ? 1.064 0.769 13.753 1.00 92.62 91 ILE A O 1
ATOM 684 N N . VAL A 1 92 ? -0.201 1.797 15.297 1.00 90.75 92 VAL A N 1
ATOM 685 C CA . VAL A 1 92 ? 0.922 1.986 16.232 1.00 90.75 92 VAL A CA 1
ATOM 686 C C . VAL A 1 92 ? 1.407 0.644 16.783 1.00 90.75 92 VAL A C 1
ATOM 688 O O . VAL A 1 92 ? 2.605 0.393 16.856 1.00 90.75 92 VAL A O 1
ATOM 691 N N . GLY A 1 93 ? 0.491 -0.277 17.079 1.00 90.31 93 GLY A N 1
ATOM 692 C CA . GLY A 1 93 ? 0.837 -1.610 17.560 1.00 90.31 93 GLY A CA 1
ATOM 693 C C . GLY A 1 93 ? 1.638 -2.464 16.564 1.00 90.31 93 GLY A C 1
ATOM 694 O O . GLY A 1 93 ? 2.359 -3.363 16.994 1.00 90.31 93 GLY A O 1
ATOM 695 N N . PHE A 1 94 ? 1.598 -2.180 15.251 1.00 86.25 94 PHE A N 1
ATOM 696 C CA . PHE A 1 94 ? 2.459 -2.856 14.258 1.00 86.25 94 PHE A CA 1
ATOM 697 C C . PHE A 1 94 ? 3.951 -2.610 14.499 1.00 86.25 94 PHE A C 1
ATOM 699 O O . PHE A 1 94 ? 4.769 -3.442 14.096 1.00 86.25 94 PHE A O 1
ATOM 706 N N . THR A 1 95 ? 4.309 -1.484 15.119 1.00 83.75 95 THR A N 1
ATOM 707 C CA . THR A 1 95 ? 5.702 -1.091 15.371 1.00 83.75 95 THR A CA 1
ATOM 708 C C . THR A 1 95 ? 6.184 -1.444 16.774 1.00 83.75 95 THR A C 1
ATOM 710 O O . THR A 1 95 ? 7.307 -1.097 17.114 1.00 83.75 95 THR A O 1
ATOM 713 N N . SER A 1 96 ? 5.375 -2.133 17.588 1.00 85.31 96 SER A N 1
ATOM 714 C CA . SER A 1 96 ? 5.810 -2.598 18.911 1.00 85.31 96 SER A CA 1
ATOM 715 C C . SER A 1 96 ? 6.965 -3.599 18.782 1.00 85.31 96 SER A C 1
ATOM 717 O O . SER A 1 96 ? 6.978 -4.432 17.876 1.00 85.31 96 SER A O 1
ATOM 719 N N . ASN A 1 97 ? 7.917 -3.567 19.708 1.00 82.38 97 ASN A N 1
ATOM 720 C CA . ASN A 1 97 ? 8.975 -4.560 19.885 1.00 82.38 97 ASN A CA 1
ATOM 721 C C . ASN A 1 97 ? 8.429 -5.883 20.447 1.00 82.38 97 ASN A C 1
ATOM 723 O O . ASN A 1 97 ? 9.009 -6.943 20.192 1.00 82.38 97 ASN A O 1
ATOM 727 N N . ASN A 1 98 ? 7.265 -5.872 21.102 1.00 84.00 98 ASN A N 1
ATOM 728 C CA . ASN A 1 98 ? 6.590 -7.082 21.563 1.00 84.00 98 ASN A CA 1
ATOM 729 C C . ASN A 1 98 ? 5.830 -7.796 20.426 1.00 84.00 98 ASN A C 1
ATOM 731 O O . ASN A 1 98 ? 4.912 -7.252 19.805 1.00 84.00 98 ASN A O 1
ATOM 735 N N . TRP A 1 99 ? 6.183 -9.060 20.166 1.00 86.00 99 TRP A N 1
ATOM 736 C CA . TRP A 1 99 ? 5.591 -9.822 19.062 1.00 86.00 99 TRP A CA 1
ATOM 737 C C . TRP A 1 99 ? 4.091 -10.089 19.254 1.00 86.00 99 TRP A C 1
ATOM 739 O O . TRP A 1 99 ? 3.337 -10.031 18.280 1.00 86.00 99 TRP A O 1
ATOM 749 N N . GLN A 1 100 ? 3.646 -10.350 20.487 1.00 88.50 100 GLN A N 1
ATOM 750 C CA . GLN A 1 100 ? 2.248 -10.622 20.805 1.00 88.50 100 GLN A CA 1
ATOM 751 C C . GLN A 1 100 ? 1.374 -9.386 20.558 1.00 88.50 100 GLN A C 1
ATOM 753 O O . GLN A 1 100 ? 0.291 -9.519 19.983 1.00 88.50 100 GLN A O 1
ATOM 758 N N . ILE A 1 101 ? 1.853 -8.184 20.908 1.00 89.25 101 ILE A N 1
ATOM 759 C CA . ILE A 1 101 ? 1.176 -6.920 20.572 1.00 89.25 101 ILE A CA 1
ATOM 760 C C . ILE A 1 101 ? 1.106 -6.743 19.059 1.00 89.25 101 ILE A C 1
ATOM 762 O O . ILE A 1 101 ? 0.019 -6.469 18.540 1.00 89.25 101 ILE A O 1
ATOM 766 N N . ARG A 1 102 ? 2.218 -6.937 18.331 1.00 89.62 102 ARG A N 1
ATOM 767 C CA . ARG A 1 102 ? 2.211 -6.850 16.859 1.00 89.62 102 ARG A CA 1
ATOM 768 C C . ARG A 1 102 ? 1.175 -7.795 16.254 1.00 89.62 102 ARG A C 1
ATOM 770 O O . ARG A 1 102 ? 0.424 -7.399 15.361 1.00 89.62 102 ARG A O 1
ATOM 777 N N . ASN A 1 103 ? 1.095 -9.029 16.753 1.00 90.94 103 ASN A N 1
ATOM 778 C CA . ASN A 1 103 ? 0.139 -10.026 16.279 1.00 90.94 103 ASN A CA 1
ATOM 779 C C . ASN A 1 103 ? -1.314 -9.624 16.573 1.00 90.94 103 ASN A C 1
ATOM 781 O O . ASN A 1 103 ? -2.133 -9.585 15.654 1.00 90.94 103 ASN A O 1
ATOM 785 N N . ALA A 1 104 ? -1.626 -9.266 17.821 1.00 92.69 104 ALA A N 1
ATOM 786 C CA . ALA A 1 104 ? -2.966 -8.835 18.214 1.00 92.69 104 ALA A CA 1
ATOM 787 C C . ALA A 1 104 ? -3.410 -7.582 17.435 1.00 92.69 104 ALA A C 1
ATOM 789 O O . ALA A 1 104 ? -4.535 -7.526 16.936 1.00 92.69 104 ALA A O 1
ATOM 790 N N . SER A 1 105 ? -2.498 -6.628 17.231 1.00 94.19 105 SER A N 1
ATOM 791 C CA . SER A 1 105 ? -2.728 -5.411 16.442 1.00 94.19 105 SER A CA 1
ATOM 792 C C . SER A 1 105 ? -2.948 -5.713 14.960 1.00 94.19 105 SER A C 1
ATOM 794 O O . SER A 1 105 ? -3.845 -5.143 14.343 1.00 94.19 105 SER A O 1
ATOM 796 N N . THR A 1 106 ? -2.208 -6.671 14.390 1.00 93.69 106 THR A N 1
ATOM 797 C CA . THR A 1 106 ? -2.411 -7.144 13.008 1.00 93.69 106 THR A CA 1
ATOM 798 C C . THR A 1 106 ? -3.802 -7.750 12.818 1.00 93.69 106 THR A C 1
ATOM 800 O O . THR A 1 106 ? -4.468 -7.505 11.807 1.00 93.69 106 THR A O 1
ATOM 803 N N . LEU A 1 107 ? -4.277 -8.519 13.800 1.00 94.38 107 LEU A N 1
ATOM 804 C CA . LEU A 1 107 ? -5.604 -9.131 13.769 1.00 94.38 107 LEU A CA 1
ATOM 805 C C . LEU A 1 107 ? -6.732 -8.104 13.959 1.00 94.38 107 LEU A C 1
ATOM 807 O O . LEU A 1 107 ? -7.762 -8.204 13.282 1.00 94.38 107 LEU A O 1
ATOM 811 N N . LEU A 1 108 ? -6.541 -7.119 14.845 1.00 96.19 108 LEU A N 1
ATOM 812 C CA . LEU A 1 108 ? -7.446 -5.979 15.002 1.00 96.19 108 LEU A CA 1
ATOM 813 C C . LEU A 1 108 ? -7.534 -5.185 13.694 1.00 96.19 108 LEU A C 1
ATOM 815 O O . LEU A 1 108 ? -8.626 -5.033 13.152 1.00 96.19 108 LEU A O 1
ATOM 819 N N . PHE A 1 109 ? -6.390 -4.784 13.135 1.00 96.00 109 PHE A N 1
ATOM 820 C CA . PHE A 1 109 ? -6.299 -4.091 11.849 1.00 96.00 109 PHE A CA 1
ATOM 821 C C . PHE A 1 109 ? -7.037 -4.852 10.747 1.00 96.00 109 PHE A C 1
ATOM 823 O O . PHE A 1 109 ? -7.899 -4.288 10.084 1.00 96.00 109 PHE A O 1
ATOM 830 N N . SER A 1 110 ? -6.780 -6.153 10.599 1.00 94.94 110 SER A N 1
ATOM 831 C CA . SER A 1 110 ? -7.448 -6.978 9.583 1.00 94.94 110 SER A CA 1
ATOM 832 C C . SER A 1 110 ? -8.975 -6.971 9.731 1.00 94.94 110 SER A C 1
ATOM 834 O O . SER A 1 110 ? -9.688 -6.922 8.732 1.00 94.94 110 SER A O 1
ATOM 836 N N . SER A 1 111 ? -9.480 -6.974 10.969 1.00 95.50 111 SER A N 1
ATOM 837 C CA . SER A 1 111 ? -10.923 -6.947 11.249 1.00 95.50 111 SER A CA 1
ATOM 838 C C . SER A 1 111 ? -11.534 -5.579 10.919 1.00 95.50 111 SER A C 1
ATOM 840 O O . SER A 1 111 ? -12.589 -5.527 10.294 1.00 95.50 111 SER A O 1
ATOM 842 N N . ILE A 1 112 ? -10.833 -4.480 11.232 1.00 96.00 112 ILE A N 1
ATOM 843 C CA . ILE A 1 112 ? -11.237 -3.115 10.849 1.00 96.00 112 ILE A CA 1
ATOM 844 C C . ILE A 1 112 ? -11.263 -2.971 9.326 1.00 96.00 112 ILE A C 1
ATOM 846 O O . ILE A 1 112 ? -12.218 -2.450 8.764 1.00 96.00 112 ILE A O 1
ATOM 850 N N . ILE A 1 113 ? -10.231 -3.463 8.641 1.00 94.56 113 ILE A N 1
ATOM 851 C CA . ILE A 1 113 ? -10.126 -3.387 7.184 1.00 94.56 113 ILE A CA 1
ATOM 852 C C . ILE A 1 113 ? -11.280 -4.130 6.500 1.00 94.56 113 ILE A C 1
ATOM 854 O O . ILE A 1 113 ? -11.832 -3.617 5.529 1.00 94.56 113 ILE A O 1
ATOM 858 N N . ILE A 1 114 ? -11.672 -5.301 7.012 1.00 93.25 114 ILE A N 1
ATOM 859 C CA . ILE A 1 114 ? -12.846 -6.039 6.521 1.00 93.25 114 ILE A CA 1
ATOM 860 C C . ILE A 1 114 ? -14.143 -5.283 6.830 1.00 93.25 114 ILE A C 1
ATOM 862 O O . ILE A 1 114 ? -15.025 -5.229 5.980 1.00 93.25 114 ILE A O 1
ATOM 866 N N . ARG A 1 115 ? -14.266 -4.677 8.016 1.00 93.06 115 ARG A N 1
ATOM 867 C CA . ARG A 1 115 ? -15.449 -3.894 8.402 1.00 93.06 115 ARG A CA 1
ATOM 868 C C . ARG A 1 115 ? -15.636 -2.653 7.526 1.00 93.06 115 ARG A C 1
ATOM 870 O O . ARG A 1 115 ? -16.753 -2.365 7.125 1.00 93.06 115 ARG A O 1
ATOM 877 N N . VAL A 1 116 ? -14.554 -1.932 7.232 1.00 93.12 116 VAL A N 1
ATOM 878 C CA . VAL A 1 116 ? -14.599 -0.666 6.484 1.00 93.12 116 VAL A CA 1
ATOM 879 C C . VAL A 1 116 ? -14.713 -0.896 4.976 1.00 93.12 116 VAL A C 1
ATOM 881 O O . VAL A 1 116 ? -15.4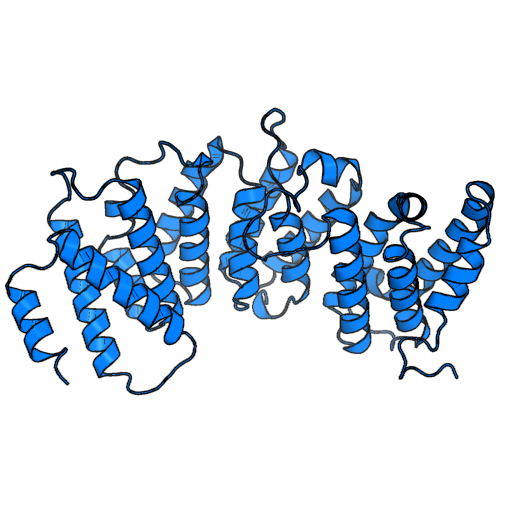56 -0.184 4.312 1.00 93.12 116 VAL A O 1
ATOM 884 N N . PHE A 1 117 ? -13.978 -1.867 4.427 1.00 91.50 117 PHE A N 1
ATOM 885 C CA . PHE A 1 117 ? -13.856 -2.063 2.976 1.00 91.50 117 PHE A CA 1
ATOM 886 C C . PHE A 1 117 ? -14.499 -3.357 2.460 1.00 91.50 117 PHE A C 1
ATOM 888 O O . PHE A 1 117 ? -14.398 -3.639 1.270 1.00 91.50 117 PHE A O 1
ATOM 895 N N . GLY A 1 118 ? -15.106 -4.169 3.326 1.00 88.00 118 GLY A N 1
ATOM 896 C CA . GLY A 1 118 ? -15.655 -5.474 2.961 1.00 88.00 118 GLY A CA 1
ATOM 897 C C . GLY A 1 118 ? -14.616 -6.602 2.878 1.00 88.00 118 GLY A C 1
ATOM 898 O O . GLY A 1 118 ? -13.400 -6.413 3.015 1.00 88.00 118 GLY A O 1
ATOM 899 N N . VAL A 1 119 ? -15.113 -7.827 2.669 1.00 79.62 119 VAL A N 1
ATOM 900 C CA . VAL A 1 119 ? -14.284 -9.032 2.520 1.00 79.62 119 VAL A CA 1
ATOM 901 C C . VAL A 1 119 ? -13.652 -9.071 1.129 1.00 79.62 119 VAL A C 1
ATOM 903 O O . VAL A 1 119 ? -14.331 -9.028 0.102 1.00 79.62 119 VAL A O 1
ATOM 906 N N . MET A 1 120 ? -12.333 -9.239 1.095 1.00 65.25 120 MET A N 1
ATOM 907 C CA . MET A 1 120 ? -11.586 -9.480 -0.137 1.00 65.25 120 MET A CA 1
ATOM 908 C C . MET A 1 120 ? -11.870 -10.894 -0.642 1.00 65.25 120 MET A C 1
ATOM 910 O O . MET A 1 120 ? -11.493 -11.860 0.015 1.00 65.25 120 MET A O 1
ATOM 914 N N . LYS A 1 121 ? -12.522 -11.015 -1.803 1.00 56.38 121 LYS A N 1
ATOM 915 C CA . LYS A 1 121 ? -12.659 -12.308 -2.488 1.00 56.38 121 LYS A CA 1
ATOM 916 C C . LYS A 1 121 ? -11.480 -12.585 -3.425 1.00 56.38 121 LYS A C 1
ATOM 918 O O . LYS A 1 121 ? -11.100 -13.737 -3.521 1.00 56.38 121 LYS A O 1
ATOM 923 N N . ASN A 1 122 ? -10.847 -11.543 -3.986 1.00 52.97 122 ASN A N 1
ATOM 924 C CA . ASN A 1 122 ? -9.619 -11.612 -4.790 1.00 52.97 122 ASN A CA 1
ATOM 925 C C . ASN A 1 122 ? -8.703 -10.406 -4.487 1.00 52.97 122 ASN A C 1
ATOM 927 O O . ASN A 1 122 ? -9.193 -9.326 -4.160 1.00 52.97 122 ASN A O 1
ATOM 931 N N . PHE A 1 123 ? -7.378 -10.581 -4.597 1.00 47.38 123 PHE A N 1
ATOM 932 C CA . PHE A 1 123 ? -6.391 -9.488 -4.476 1.00 47.38 123 PHE A CA 1
ATOM 933 C C . PHE A 1 123 ? -6.333 -8.585 -5.717 1.00 47.38 123 PHE A C 1
ATOM 935 O O . PHE A 1 123 ? -5.728 -7.512 -5.667 1.00 47.38 123 PHE A O 1
ATOM 942 N N . GLU A 1 124 ? -6.950 -9.014 -6.815 1.00 44.59 124 GLU A N 1
ATOM 943 C CA . GLU A 1 124 ? -7.090 -8.227 -8.031 1.00 44.59 124 GLU A CA 1
ATOM 944 C C . GLU A 1 124 ? -8.241 -7.238 -7.855 1.00 44.59 124 GLU A C 1
ATOM 946 O O . GLU A 1 124 ? -9.385 -7.627 -7.630 1.00 44.59 124 GLU A O 1
ATOM 951 N N . SER A 1 125 ? -7.867 -5.960 -7.880 1.00 51.94 125 SER A N 1
ATOM 952 C CA . SER A 1 125 ? -8.647 -4.719 -7.949 1.00 51.94 125 SER A CA 1
ATOM 953 C C . SER A 1 125 ? -10.130 -4.832 -8.343 1.00 51.94 125 SER A C 1
ATOM 955 O O . SER A 1 125 ? -10.545 -4.313 -9.376 1.00 51.94 125 SER A O 1
ATOM 957 N N . SER A 1 126 ? -10.969 -5.442 -7.506 1.00 54.91 126 SER A N 1
ATOM 958 C CA . SER A 1 126 ? -12.413 -5.278 -7.625 1.00 54.91 126 SER A CA 1
ATOM 959 C C . SER A 1 126 ? -12.775 -3.932 -7.004 1.00 54.91 126 SER A C 1
ATOM 961 O O . SER A 1 126 ? -12.573 -3.743 -5.800 1.00 54.91 126 SER A O 1
ATOM 963 N N . ASP A 1 127 ? -13.358 -3.020 -7.782 1.00 64.00 127 ASP A N 1
ATOM 964 C CA . ASP A 1 127 ? -13.821 -1.712 -7.287 1.00 64.00 127 ASP A CA 1
ATOM 965 C C . ASP A 1 127 ? -14.841 -1.820 -6.134 1.00 64.00 127 ASP A C 1
ATOM 967 O O . ASP A 1 127 ? -15.066 -0.860 -5.406 1.00 64.00 127 ASP A O 1
ATOM 971 N N . LYS A 1 128 ? -15.392 -3.020 -5.904 1.00 68.19 128 LYS A N 1
ATOM 972 C CA . LYS A 1 128 ? -16.353 -3.348 -4.841 1.00 68.19 128 LYS A CA 1
ATOM 973 C C . LYS A 1 128 ? -15.800 -3.243 -3.410 1.00 68.19 128 LYS A C 1
ATOM 975 O O . LYS A 1 128 ? -16.596 -3.126 -2.490 1.00 68.19 128 LYS A O 1
ATOM 980 N N . ASN A 1 129 ? -14.476 -3.278 -3.217 1.00 82.75 129 ASN A N 1
ATOM 981 C CA . ASN A 1 129 ? -13.834 -3.254 -1.889 1.00 82.75 129 ASN A CA 1
ATOM 982 C C . ASN A 1 129 ? -12.997 -1.984 -1.655 1.00 82.75 129 ASN A C 1
ATOM 984 O O . ASN A 1 129 ? -11.918 -2.021 -1.049 1.00 82.75 129 ASN A O 1
ATOM 988 N N . ARG A 1 130 ? -13.461 -0.861 -2.207 1.00 88.38 130 ARG A N 1
ATOM 989 C CA . ARG A 1 130 ? -12.811 0.448 -2.124 1.00 88.38 130 ARG A CA 1
ATOM 990 C C . ARG A 1 130 ? -13.820 1.490 -1.665 1.00 88.38 130 ARG A C 1
ATOM 992 O O . ARG A 1 130 ? -15.013 1.340 -1.894 1.00 88.38 130 ARG A O 1
ATOM 999 N N . LEU A 1 131 ? -13.327 2.556 -1.045 1.00 89.69 131 LEU A N 1
ATOM 1000 C CA . LEU A 1 131 ? -14.141 3.717 -0.682 1.00 89.69 131 LEU A CA 1
ATOM 1001 C C . LEU A 1 131 ? -13.581 4.967 -1.336 1.00 89.69 131 LEU A C 1
ATOM 1003 O O . LEU A 1 131 ? -12.373 5.078 -1.564 1.00 89.69 131 LEU A O 1
ATOM 1007 N N . SER A 1 132 ? -14.445 5.943 -1.597 1.00 89.12 132 SER A N 1
ATOM 1008 C CA . SER A 1 132 ? -13.934 7.240 -2.015 1.00 89.12 132 SER A CA 1
ATOM 1009 C C . SER A 1 132 ? -13.107 7.837 -0.876 1.00 89.12 132 SER A C 1
ATOM 1011 O O . SER A 1 132 ? -13.447 7.710 0.304 1.00 89.12 132 SER A O 1
ATOM 1013 N N . SER A 1 133 ? -12.004 8.499 -1.217 1.00 88.44 133 SER A N 1
ATOM 1014 C CA . SER A 1 133 ? -11.180 9.181 -0.214 1.00 88.44 133 SER A CA 1
ATOM 1015 C C . SER A 1 133 ? -11.992 10.194 0.604 1.00 88.44 133 SER A C 1
ATOM 1017 O O . SER A 1 133 ? -11.790 10.314 1.809 1.00 88.44 133 SER A O 1
ATOM 1019 N N . TYR A 1 134 ? -12.953 10.872 -0.033 1.00 87.62 134 TYR A N 1
ATOM 1020 C CA . TYR A 1 134 ? -13.888 11.771 0.637 1.00 87.62 134 TYR A CA 1
ATOM 1021 C C . TYR A 1 134 ? -14.735 11.045 1.688 1.00 87.62 134 TYR A C 1
ATOM 1023 O O . TYR A 1 134 ? -14.753 11.458 2.839 1.00 87.62 134 TYR A O 1
ATOM 1031 N N . GLU A 1 135 ? -15.393 9.944 1.327 1.00 89.94 135 GLU A N 1
ATOM 1032 C CA . GLU A 1 135 ? -16.231 9.173 2.254 1.00 89.94 135 GLU A CA 1
ATOM 1033 C C . GLU A 1 135 ? -15.427 8.634 3.441 1.00 89.94 135 GLU A C 1
ATOM 1035 O O . GLU A 1 135 ? -15.849 8.780 4.589 1.00 89.94 135 GLU A O 1
ATOM 1040 N N . PHE A 1 136 ? -14.241 8.074 3.183 1.00 92.56 136 PHE A N 1
ATOM 1041 C CA . PHE A 1 136 ? -13.374 7.536 4.229 1.00 92.56 136 PHE A CA 1
ATOM 1042 C C . PHE A 1 136 ? -12.976 8.611 5.252 1.00 92.56 136 PHE A C 1
ATOM 1044 O O . PHE A 1 136 ? -13.151 8.415 6.455 1.00 92.56 136 PHE A O 1
ATOM 1051 N N . PHE A 1 137 ? -12.486 9.766 4.787 1.00 91.81 137 PHE A N 1
ATOM 1052 C CA . PHE A 1 137 ? -12.065 10.850 5.678 1.00 91.81 137 PHE A CA 1
ATOM 1053 C C . PHE A 1 137 ? -13.236 11.668 6.242 1.00 91.81 137 PHE A C 1
ATOM 1055 O O . PHE A 1 137 ? -13.064 12.309 7.270 1.00 91.81 137 PHE A O 1
ATOM 1062 N N . THR A 1 138 ? -14.431 11.628 5.649 1.00 91.25 138 THR A N 1
ATOM 1063 C CA . THR A 1 138 ? -15.640 12.177 6.287 1.00 91.25 138 THR A CA 1
ATOM 1064 C C . THR A 1 138 ? -16.069 11.308 7.468 1.00 91.25 138 THR A C 1
ATOM 1066 O O . THR A 1 138 ? -16.413 11.840 8.519 1.00 91.25 138 THR A O 1
ATOM 1069 N N . ARG A 1 139 ? -16.008 9.975 7.334 1.00 91.38 139 ARG A N 1
ATOM 1070 C CA . ARG A 1 139 ? -16.336 9.049 8.432 1.00 91.38 139 ARG A CA 1
ATOM 1071 C C . ARG A 1 139 ? -15.275 9.027 9.531 1.00 91.38 139 ARG A C 1
ATOM 1073 O O . ARG A 1 139 ? -15.606 8.843 10.695 1.00 91.38 139 ARG A O 1
ATOM 1080 N N . MET A 1 140 ? -14.002 9.185 9.171 1.00 93.75 140 MET A N 1
ATOM 1081 C CA . MET A 1 140 ? -12.872 9.109 10.102 1.00 93.75 140 MET A CA 1
ATOM 1082 C C . MET A 1 140 ? -11.894 10.280 9.884 1.00 93.75 140 MET A C 1
ATOM 1084 O O . MET A 1 140 ? -10.772 10.080 9.407 1.00 93.75 140 MET A O 1
ATOM 1088 N N . PRO A 1 141 ? -12.294 11.519 10.225 1.00 92.88 141 PRO A N 1
ATOM 1089 C CA . PRO A 1 141 ? -11.546 12.733 9.880 1.00 92.88 141 PRO A CA 1
ATOM 1090 C C . PRO A 1 141 ? -10.159 12.803 10.512 1.00 92.88 141 PRO A C 1
ATOM 1092 O O . PRO A 1 141 ? -9.199 13.235 9.873 1.00 92.88 141 PRO A O 1
ATOM 1095 N N . GLU A 1 142 ? -10.016 12.314 11.741 1.00 92.56 142 GLU A N 1
ATOM 1096 C CA . GLU A 1 142 ? -8.746 12.352 12.466 1.00 92.56 142 GLU A CA 1
ATOM 1097 C C . GLU A 1 142 ? -7.652 11.479 11.832 1.00 92.56 142 GLU A C 1
ATOM 1099 O O . GLU A 1 142 ? -6.464 11.679 12.100 1.00 92.56 142 GLU A O 1
ATOM 1104 N N . LEU A 1 143 ? -8.028 10.502 10.997 1.00 94.50 143 LEU A N 1
ATOM 1105 C CA . LEU A 1 143 ? -7.065 9.645 10.307 1.00 94.50 143 LEU A CA 1
ATOM 1106 C C . LEU A 1 143 ? -6.288 10.394 9.230 1.00 94.50 143 LEU A C 1
ATOM 1108 O O . LEU A 1 143 ? -5.181 9.979 8.896 1.00 94.50 143 LEU A O 1
ATOM 1112 N N . HIS A 1 144 ? -6.833 11.496 8.706 1.00 93.00 144 HIS A N 1
ATOM 1113 C CA . HIS A 1 144 ? -6.151 12.287 7.687 1.00 93.00 144 HIS A CA 1
ATOM 1114 C C . HIS A 1 144 ? -4.846 12.882 8.224 1.00 93.00 144 HIS A C 1
ATOM 1116 O O . HIS A 1 144 ? -3.785 12.698 7.633 1.00 93.00 144 HIS A O 1
ATOM 1122 N N . GLN A 1 145 ? -4.888 13.543 9.378 1.00 93.44 145 GLN A N 1
ATOM 1123 C CA . GLN A 1 145 ? -3.672 14.107 9.962 1.00 93.44 145 GLN A CA 1
ATOM 1124 C C . GLN A 1 145 ? -2.746 13.005 10.496 1.00 93.44 145 GLN A C 1
ATOM 1126 O O . GLN A 1 145 ? -1.534 13.072 10.302 1.00 93.44 145 GLN A O 1
ATOM 1131 N N . PHE A 1 146 ? -3.316 11.959 11.103 1.00 94.25 146 PHE A N 1
ATOM 1132 C CA . PHE A 1 146 ? -2.549 10.840 11.650 1.00 94.25 146 PHE A CA 1
ATOM 1133 C C . PHE A 1 146 ? -1.739 10.094 10.576 1.00 94.25 146 PHE A C 1
ATOM 1135 O O . PHE A 1 146 ? -0.551 9.846 10.770 1.00 94.25 146 PHE A O 1
ATOM 1142 N N . PHE A 1 147 ? -2.336 9.758 9.425 1.00 94.62 147 PHE A N 1
ATOM 1143 C CA . PHE A 1 147 ? -1.606 9.071 8.350 1.00 94.62 147 PHE A CA 1
ATOM 1144 C C . PHE A 1 147 ? -0.512 9.947 7.756 1.00 94.62 147 PHE A C 1
ATOM 1146 O O . PHE A 1 147 ? 0.572 9.442 7.468 1.00 94.62 147 PHE A O 1
ATOM 1153 N N . LEU A 1 148 ? -0.787 11.243 7.589 1.00 93.44 148 LEU A N 1
ATOM 1154 C CA . LEU A 1 148 ? 0.191 12.183 7.064 1.00 93.44 148 LEU A CA 1
ATOM 1155 C C . LEU A 1 148 ? 1.419 12.263 7.983 1.00 93.44 148 LEU A C 1
ATOM 1157 O O . LEU A 1 148 ? 2.531 12.040 7.515 1.00 93.44 148 LEU A O 1
ATOM 1161 N N . GLN A 1 149 ? 1.211 12.466 9.288 1.00 92.56 149 GLN A N 1
ATOM 1162 C CA . GLN A 1 149 ? 2.290 12.506 10.284 1.00 92.56 149 GLN A CA 1
ATOM 1163 C C . GLN A 1 149 ? 3.113 11.217 10.296 1.00 92.56 149 GLN A C 1
ATOM 1165 O O . GLN A 1 149 ? 4.336 11.263 10.200 1.00 92.56 149 GLN A O 1
ATOM 1170 N N . ARG A 1 150 ? 2.452 10.052 10.316 1.00 91.25 150 ARG A N 1
ATOM 1171 C CA . ARG A 1 150 ? 3.155 8.762 10.308 1.00 91.25 150 ARG A CA 1
ATOM 1172 C C . ARG A 1 150 ? 3.964 8.537 9.035 1.00 91.25 150 ARG A C 1
ATOM 1174 O O . ARG A 1 150 ? 5.075 8.019 9.105 1.00 91.25 150 ARG A O 1
ATOM 1181 N N . LEU A 1 151 ? 3.443 8.926 7.870 1.00 92.12 151 LEU A N 1
ATOM 1182 C CA . LEU A 1 151 ? 4.203 8.857 6.622 1.00 92.12 151 LEU A CA 1
ATOM 1183 C C . LEU A 1 151 ? 5.395 9.820 6.632 1.00 92.12 151 LEU A C 1
ATOM 1185 O O . LEU A 1 151 ? 6.472 9.439 6.180 1.00 92.12 151 LEU A O 1
ATOM 1189 N N . GLU A 1 152 ? 5.242 11.037 7.151 1.00 91.88 152 GLU A N 1
ATOM 1190 C CA . GLU A 1 152 ? 6.347 11.992 7.292 1.00 91.88 152 GLU A CA 1
ATOM 1191 C C . GLU A 1 152 ? 7.449 11.457 8.214 1.00 91.88 152 GLU A C 1
ATOM 1193 O O . GLU A 1 152 ? 8.616 11.491 7.835 1.00 91.88 152 GLU A O 1
ATOM 1198 N N . GLU A 1 153 ? 7.097 10.914 9.380 1.00 87.31 153 GLU A N 1
ATOM 1199 C CA . GLU A 1 153 ? 8.040 10.293 10.321 1.00 87.31 153 GLU A CA 1
ATOM 1200 C C . GLU A 1 153 ? 8.819 9.146 9.662 1.00 87.31 153 GLU A C 1
ATOM 1202 O O . GLU A 1 153 ? 10.051 9.138 9.660 1.00 87.31 153 GLU A O 1
ATOM 1207 N N . ILE A 1 154 ? 8.101 8.208 9.034 1.00 85.94 154 ILE A N 1
ATOM 1208 C CA . ILE A 1 154 ? 8.695 7.029 8.392 1.00 85.94 154 ILE A CA 1
ATOM 1209 C C . ILE A 1 154 ? 9.593 7.427 7.218 1.00 85.94 154 ILE A C 1
ATOM 1211 O O . ILE A 1 154 ? 10.633 6.813 6.998 1.00 85.94 154 ILE A O 1
ATOM 1215 N N . THR A 1 155 ? 9.197 8.432 6.435 1.00 84.00 155 THR A N 1
ATOM 1216 C CA . THR A 1 155 ? 9.942 8.824 5.231 1.00 84.00 155 THR A CA 1
ATOM 1217 C C . THR A 1 155 ? 11.118 9.756 5.514 1.00 84.00 155 THR A C 1
ATOM 1219 O O . THR A 1 155 ? 12.060 9.758 4.719 1.00 84.00 155 THR A O 1
ATOM 1222 N N . LYS A 1 156 ? 11.100 10.528 6.609 1.00 83.00 156 LYS A N 1
ATOM 1223 C CA . LYS A 1 156 ? 12.244 11.344 7.060 1.00 83.00 156 LYS A CA 1
ATOM 1224 C C . LYS A 1 156 ? 13.388 10.493 7.605 1.00 83.00 156 LYS A C 1
ATOM 1226 O O . LYS A 1 156 ? 14.537 10.893 7.479 1.00 83.00 156 LYS A O 1
ATOM 1231 N N . SER A 1 157 ? 13.070 9.341 8.183 1.00 70.44 157 SER A N 1
ATOM 1232 C CA . SER A 1 157 ? 14.053 8.386 8.682 1.00 70.44 157 SER A CA 1
ATOM 1233 C C . SER A 1 157 ? 14.854 7.755 7.534 1.00 70.44 157 SER A C 1
ATOM 1235 O O . SER A 1 157 ? 14.274 7.251 6.569 1.00 70.44 157 SER A O 1
ATOM 1237 N N . ASP A 1 158 ? 16.184 7.720 7.656 1.00 63.88 158 ASP A N 1
ATOM 1238 C CA . ASP A 1 158 ? 17.046 6.916 6.772 1.00 63.88 158 ASP A CA 1
ATOM 1239 C C . ASP A 1 158 ? 16.818 5.401 6.974 1.00 63.88 158 ASP A C 1
ATOM 1241 O O . ASP A 1 158 ? 17.163 4.578 6.126 1.00 63.88 158 ASP A O 1
ATOM 1245 N N . ASP A 1 159 ? 16.128 5.034 8.060 1.00 62.28 159 ASP A N 1
ATOM 1246 C CA . ASP A 1 159 ? 15.764 3.676 8.459 1.00 62.28 159 ASP A CA 1
ATOM 1247 C C . ASP A 1 159 ? 14.398 3.213 7.896 1.00 62.28 159 ASP A C 1
ATOM 1249 O O . ASP A 1 159 ? 13.741 2.331 8.457 1.00 62.28 159 ASP A O 1
ATOM 1253 N N . LEU A 1 160 ? 13.989 3.710 6.716 1.00 63.16 160 LEU A N 1
ATOM 1254 C CA . LEU A 1 160 ? 12.846 3.187 5.939 1.00 63.16 160 LEU A CA 1
ATOM 1255 C C . LEU A 1 160 ? 12.757 1.631 5.903 1.00 63.16 160 LEU A C 1
ATOM 1257 O O . LEU A 1 160 ? 11.640 1.103 5.884 1.00 63.16 160 LEU A O 1
ATOM 1261 N N . PRO A 1 161 ? 13.877 0.867 5.931 1.00 53.78 161 PRO A N 1
ATOM 1262 C CA . PRO A 1 161 ? 13.882 -0.585 6.118 1.00 53.78 161 PRO A CA 1
ATOM 1263 C C . PRO A 1 161 ? 13.195 -1.177 7.349 1.00 53.78 161 PRO A C 1
ATOM 1265 O O . PRO A 1 161 ? 12.732 -2.314 7.269 1.00 53.78 161 PRO A O 1
ATOM 1268 N N . LYS A 1 162 ? 13.131 -0.457 8.471 1.00 58.97 162 LYS A N 1
ATOM 1269 C CA . LYS A 1 162 ? 12.731 -1.018 9.774 1.00 58.97 162 LYS A CA 1
ATOM 1270 C C . LYS A 1 162 ? 11.272 -0.738 10.148 1.00 58.97 162 LYS A C 1
ATOM 1272 O O . LYS A 1 162 ? 10.756 -1.316 11.102 1.00 58.97 162 LYS A O 1
ATOM 1277 N N . HIS A 1 163 ? 10.572 0.111 9.397 1.00 67.25 163 HIS A N 1
ATOM 1278 C CA . HIS A 1 163 ? 9.228 0.559 9.762 1.00 67.25 163 HIS A CA 1
ATOM 1279 C C . HIS A 1 163 ? 8.126 -0.403 9.280 1.00 67.25 163 HIS A C 1
ATOM 1281 O O . HIS A 1 163 ? 7.512 -0.214 8.227 1.00 67.25 163 HIS A O 1
ATOM 1287 N N . THR A 1 164 ? 7.802 -1.409 10.098 1.00 72.31 164 THR A N 1
ATOM 1288 C CA . THR A 1 164 ? 6.652 -2.324 9.902 1.00 72.31 164 THR A CA 1
ATOM 1289 C C . THR A 1 164 ? 5.302 -1.598 9.807 1.00 72.31 164 THR A C 1
ATOM 1291 O O . THR A 1 164 ? 4.366 -2.112 9.194 1.00 72.31 164 THR A O 1
ATOM 1294 N N . GLY A 1 165 ? 5.208 -0.379 10.349 1.00 80.38 165 GLY A N 1
ATOM 1295 C CA . GLY A 1 165 ? 4.031 0.491 10.275 1.00 80.38 165 GLY A CA 1
ATOM 1296 C C . GLY A 1 165 ? 3.756 1.090 8.890 1.00 80.38 165 GLY A C 1
ATOM 1297 O O . GLY A 1 165 ? 2.668 1.616 8.668 1.00 80.38 165 GLY A O 1
ATOM 1298 N N . LEU A 1 166 ? 4.684 0.982 7.929 1.00 89.56 166 LEU A N 1
ATOM 1299 C CA . LEU A 1 166 ? 4.480 1.525 6.582 1.00 89.56 166 LEU A CA 1
ATOM 1300 C C . LEU A 1 166 ? 3.410 0.755 5.794 1.00 89.56 166 LEU A C 1
ATOM 1302 O O . LEU A 1 166 ? 2.551 1.352 5.146 1.00 89.56 166 LEU A O 1
ATOM 1306 N N . TYR A 1 167 ? 3.452 -0.577 5.851 1.00 91.06 167 TYR A N 1
ATOM 1307 C CA . TYR A 1 167 ? 2.522 -1.430 5.112 1.00 91.06 167 TYR A CA 1
ATOM 1308 C C . TYR A 1 167 ? 1.040 -1.149 5.422 1.00 91.06 167 TYR A C 1
ATOM 1310 O O . TYR A 1 167 ? 0.286 -0.958 4.466 1.00 91.06 167 TYR A O 1
ATOM 1318 N N . PRO A 1 168 ? 0.582 -1.089 6.693 1.00 93.12 168 PRO A N 1
ATOM 1319 C CA . PRO A 1 168 ? -0.832 -0.851 6.982 1.00 93.12 168 PRO A CA 1
ATOM 1320 C C . PRO A 1 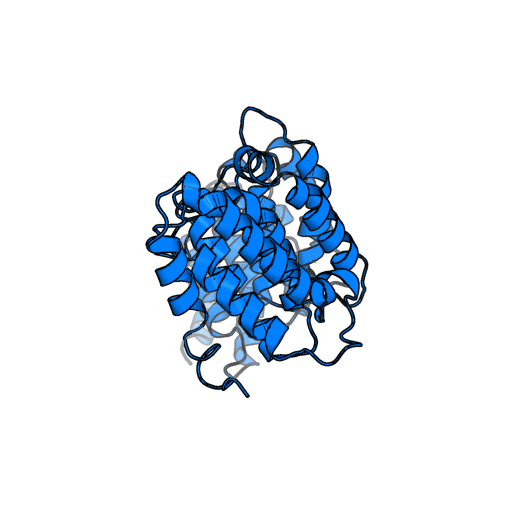168 ? -1.321 0.522 6.498 1.00 93.12 168 PRO A C 1
ATOM 1322 O O . PRO A 1 168 ? -2.445 0.612 6.004 1.00 93.12 168 PRO A O 1
ATOM 1325 N N . LEU A 1 169 ? -0.480 1.564 6.550 1.00 94.50 169 LEU A N 1
ATOM 1326 C CA . LEU A 1 169 ? -0.806 2.890 6.007 1.00 94.50 169 LEU A CA 1
ATOM 1327 C C . LEU A 1 169 ? -1.034 2.828 4.493 1.00 94.50 169 LEU A C 1
ATOM 1329 O O . LEU A 1 169 ? -2.078 3.251 3.995 1.00 94.50 169 LEU A O 1
ATOM 1333 N N . LEU A 1 170 ? -0.077 2.246 3.762 1.00 94.69 170 LEU A N 1
ATOM 1334 C CA . LEU A 1 170 ? -0.172 2.102 2.310 1.00 94.69 170 LEU A CA 1
ATOM 1335 C C . LEU A 1 170 ? -1.343 1.203 1.903 1.00 94.69 170 LEU A C 1
ATOM 1337 O O . LEU A 1 170 ? -1.996 1.483 0.901 1.00 94.69 170 LEU A O 1
ATOM 1341 N N . LEU A 1 171 ? -1.651 0.160 2.682 1.00 93.75 171 LEU A N 1
ATOM 1342 C CA . LEU A 1 171 ? -2.787 -0.716 2.411 1.00 93.75 171 LEU A CA 1
ATOM 1343 C C . LEU A 1 171 ? -4.110 0.050 2.482 1.00 93.75 171 LEU A C 1
ATOM 1345 O O . LEU A 1 171 ? -4.916 -0.080 1.564 1.00 93.75 171 LEU A O 1
ATOM 1349 N N . VAL A 1 172 ? -4.336 0.852 3.528 1.00 94.75 172 VAL A N 1
ATOM 1350 C CA . VAL A 1 172 ? -5.564 1.659 3.632 1.00 94.75 172 VAL A CA 1
ATOM 1351 C C . VAL A 1 172 ? -5.651 2.638 2.465 1.00 94.75 172 VAL A C 1
ATOM 1353 O O . VAL A 1 172 ? -6.671 2.681 1.783 1.00 94.75 172 VAL A O 1
ATOM 1356 N N . LEU A 1 173 ? -4.567 3.368 2.183 1.00 94.12 173 LEU A N 1
ATOM 1357 C CA . LEU A 1 173 ? -4.529 4.350 1.096 1.00 94.12 173 LEU A CA 1
ATOM 1358 C C . LEU A 1 173 ? -4.763 3.713 -0.279 1.00 94.12 173 LEU A C 1
ATOM 1360 O O . LEU A 1 173 ? -5.474 4.284 -1.098 1.00 94.12 173 LEU A O 1
ATOM 1364 N N . SER A 1 174 ? -4.238 2.507 -0.516 1.00 92.88 174 SER A N 1
ATOM 1365 C CA . SER A 1 174 ? -4.448 1.751 -1.761 1.00 92.88 174 SER A CA 1
ATOM 1366 C C . SER A 1 174 ? -5.894 1.304 -1.998 1.00 92.88 174 SER A C 1
ATOM 1368 O O . SER A 1 174 ? -6.240 0.903 -3.107 1.00 92.88 174 SER A O 1
ATOM 1370 N N . ARG A 1 175 ? -6.743 1.358 -0.964 1.00 91.00 175 ARG A N 1
ATOM 1371 C CA . ARG A 1 175 ? -8.175 1.036 -1.048 1.00 91.00 175 ARG A CA 1
ATOM 1372 C C . ARG A 1 175 ? -9.053 2.267 -1.213 1.00 91.00 175 ARG A C 1
ATOM 1374 O O . ARG A 1 175 ? -10.276 2.146 -1.229 1.00 91.00 175 ARG A O 1
ATOM 1381 N N . LEU A 1 176 ? -8.447 3.441 -1.335 1.00 90.88 176 LEU A N 1
ATOM 1382 C CA . LEU A 1 176 ? -9.176 4.656 -1.643 1.00 90.88 176 LEU A CA 1
ATOM 1383 C C . LEU A 1 176 ? -9.298 4.828 -3.161 1.00 90.88 176 LEU A C 1
ATOM 1385 O O . LEU A 1 176 ? -8.605 4.175 -3.942 1.00 90.88 176 LEU A O 1
ATOM 1389 N N . TYR A 1 177 ? -10.184 5.711 -3.596 1.00 86.12 177 TYR A N 1
ATOM 1390 C CA . TYR A 1 177 ? -10.161 6.256 -4.951 1.00 86.12 177 TYR A CA 1
ATOM 1391 C C . TYR A 1 177 ? -10.446 7.764 -4.927 1.00 86.12 177 TYR A C 1
ATOM 1393 O O . TYR A 1 177 ? -11.090 8.264 -3.988 1.00 86.12 177 TYR A O 1
ATOM 1401 N N . PRO A 1 178 ? -9.943 8.520 -5.918 1.00 77.81 178 PRO A N 1
ATOM 1402 C CA . PRO A 1 178 ? -10.191 9.951 -5.993 1.00 77.81 178 PRO A CA 1
ATOM 1403 C C . PRO A 1 178 ? -11.663 10.219 -6.336 1.00 77.81 178 PRO A C 1
ATOM 1405 O O . PRO A 1 178 ? -12.251 9.545 -7.179 1.00 77.81 178 PRO A O 1
ATOM 1408 N N . THR A 1 179 ? -12.271 11.219 -5.696 1.00 73.88 179 THR A N 1
ATOM 1409 C CA . THR A 1 179 ? -13.633 11.667 -6.025 1.00 73.88 179 THR A CA 1
ATOM 1410 C C . THR A 1 179 ? -13.558 12.707 -7.147 1.00 73.88 179 THR A C 1
ATOM 1412 O O . THR A 1 179 ? -12.990 13.775 -6.942 1.00 73.88 179 THR A O 1
ATOM 1415 N N . ALA A 1 180 ? -14.131 12.417 -8.320 1.00 60.78 180 ALA A N 1
ATOM 1416 C CA . ALA A 1 180 ? -13.976 13.228 -9.540 1.00 60.78 180 ALA A CA 1
ATOM 1417 C C . ALA A 1 180 ? -14.399 14.707 -9.405 1.00 60.78 180 ALA A C 1
ATOM 1419 O O . ALA A 1 180 ? -13.838 15.574 -10.065 1.00 60.78 180 ALA A O 1
ATOM 1420 N N . THR A 1 181 ? -15.368 15.011 -8.539 1.00 55.88 181 THR A N 1
ATOM 1421 C CA . THR A 1 181 ? -15.980 16.347 -8.416 1.00 55.88 181 THR A CA 1
ATOM 1422 C C . THR A 1 181 ? -15.346 17.237 -7.351 1.00 55.88 181 THR A C 1
ATOM 1424 O O . THR A 1 181 ? -15.650 18.425 -7.281 1.00 55.88 181 THR A O 1
ATOM 1427 N N . ARG A 1 182 ? -14.468 16.694 -6.501 1.00 55.56 182 ARG A N 1
ATOM 1428 C CA . ARG A 1 182 ? -13.810 17.455 -5.436 1.00 55.56 182 ARG A CA 1
ATOM 1429 C C . ARG A 1 182 ? -12.321 17.219 -5.558 1.00 55.56 182 ARG A C 1
ATOM 1431 O O . ARG A 1 182 ? -11.833 16.140 -5.232 1.00 55.56 182 ARG A O 1
ATOM 1438 N N . THR A 1 183 ? -11.589 18.234 -6.003 1.00 53.94 183 THR A N 1
ATOM 1439 C CA . THR A 1 183 ? -10.141 18.280 -5.819 1.00 53.94 183 THR A CA 1
ATOM 1440 C C . THR A 1 183 ? -9.870 18.178 -4.319 1.00 53.94 183 THR A C 1
ATOM 1442 O O . THR A 1 183 ? -9.953 19.151 -3.574 1.00 53.94 183 THR A O 1
ATOM 1445 N N . ASN A 1 184 ? -9.593 16.966 -3.838 1.00 59.72 184 ASN A N 1
ATOM 1446 C CA . ASN A 1 184 ? -9.169 16.734 -2.466 1.00 59.72 184 ASN A CA 1
ATOM 1447 C C . ASN A 1 184 ? -7.724 17.237 -2.341 1.00 59.72 184 ASN A C 1
ATOM 1449 O O . ASN A 1 184 ? -6.792 16.449 -2.222 1.00 59.72 184 ASN A O 1
ATOM 1453 N N . SER A 1 185 ? -7.533 18.561 -2.350 1.00 65.00 185 SER A N 1
ATOM 1454 C CA . SER A 1 185 ? -6.239 19.242 -2.167 1.00 65.00 185 SER A CA 1
ATOM 1455 C C . SER A 1 185 ? -5.496 18.755 -0.917 1.00 65.00 185 SER A C 1
ATOM 1457 O O . SER A 1 185 ? -4.269 18.760 -0.854 1.00 65.00 185 SER A O 1
ATOM 1459 N N . ARG A 1 186 ? -6.249 18.242 0.063 1.00 73.56 186 ARG A N 1
ATOM 1460 C CA . ARG A 1 186 ? -5.752 17.585 1.274 1.00 73.56 186 ARG A CA 1
ATOM 1461 C C . ARG A 1 186 ? -4.906 16.332 1.003 1.00 73.56 186 ARG A C 1
ATOM 1463 O O . ARG A 1 186 ? -4.057 16.006 1.829 1.00 73.56 186 ARG A O 1
ATOM 1470 N N . LEU A 1 187 ? -5.121 15.620 -0.106 1.00 83.06 187 LEU A N 1
ATOM 1471 C CA . LEU A 1 187 ? -4.351 14.425 -0.474 1.00 83.06 187 LEU A CA 1
ATOM 1472 C C . LEU A 1 187 ? -3.051 14.751 -1.205 1.00 83.06 187 LEU A C 1
ATOM 1474 O O . LEU A 1 187 ? -2.141 13.928 -1.191 1.00 83.06 187 LEU A O 1
ATOM 1478 N N . ASN A 1 188 ? -2.902 15.955 -1.761 1.00 87.69 188 ASN A N 1
ATOM 1479 C CA . ASN A 1 188 ? -1.687 16.322 -2.492 1.00 87.69 188 ASN A CA 1
ATOM 1480 C C . ASN A 1 188 ? -0.435 16.241 -1.601 1.00 87.69 188 ASN A C 1
ATOM 1482 O O . ASN A 1 188 ? 0.641 15.876 -2.068 1.00 87.69 188 ASN A O 1
ATOM 1486 N N . LYS A 1 189 ? -0.587 16.481 -0.290 1.00 91.44 189 LYS A N 1
ATOM 1487 C CA . LYS A 1 189 ? 0.490 16.330 0.704 1.00 91.44 189 LYS A CA 1
ATOM 1488 C C . LYS A 1 189 ? 1.008 14.889 0.833 1.00 91.44 189 LYS A C 1
ATOM 1490 O O . LYS A 1 189 ? 2.160 14.688 1.196 1.00 91.44 189 LYS A O 1
ATOM 1495 N N . TYR A 1 190 ? 0.188 13.889 0.503 1.00 93.00 190 TYR A N 1
ATOM 1496 C CA . TYR A 1 190 ? 0.562 12.475 0.577 1.00 93.00 190 TYR A CA 1
ATOM 1497 C C . TYR A 1 190 ? 1.427 12.037 -0.602 1.00 93.00 190 TYR A C 1
ATOM 1499 O O . TYR A 1 190 ? 2.261 11.148 -0.449 1.00 93.00 190 TYR A O 1
ATOM 1507 N N .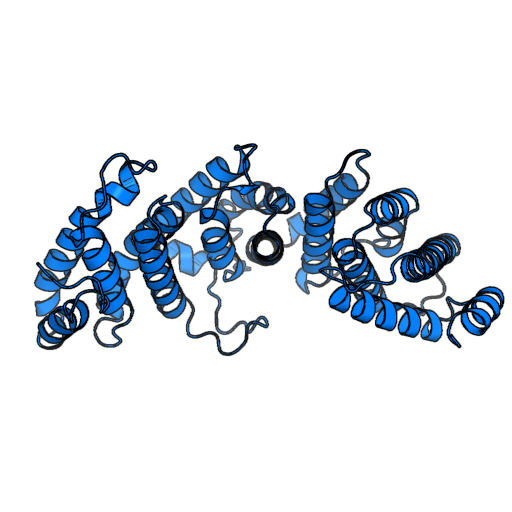 ILE A 1 191 ? 1.231 12.646 -1.775 1.00 93.56 191 ILE A N 1
ATOM 1508 C CA . ILE A 1 191 ? 1.876 12.253 -3.033 1.00 93.56 191 ILE A CA 1
ATOM 1509 C C . ILE A 1 191 ? 3.404 12.159 -2.894 1.00 93.56 191 ILE A C 1
ATOM 1511 O O . ILE A 1 191 ? 3.935 11.077 -3.152 1.00 93.56 191 ILE A O 1
ATOM 1515 N N . PRO A 1 192 ? 4.140 13.200 -2.447 1.00 94.38 192 PRO A N 1
ATOM 1516 C CA . PRO A 1 192 ? 5.597 13.106 -2.334 1.00 94.38 192 PRO A CA 1
ATOM 1517 C C . PRO A 1 192 ? 6.050 12.030 -1.334 1.00 94.38 192 PRO A C 1
ATOM 1519 O O . PRO A 1 192 ? 7.052 11.353 -1.573 1.00 94.38 192 PRO A O 1
ATOM 1522 N N . LEU A 1 193 ? 5.295 11.820 -0.250 1.00 94.69 193 LEU A N 1
ATOM 1523 C CA . LEU A 1 193 ? 5.599 10.812 0.770 1.00 94.69 193 LEU A CA 1
ATOM 1524 C C . LEU A 1 193 ? 5.414 9.389 0.218 1.00 94.69 193 LEU A C 1
ATOM 1526 O O . LEU A 1 193 ? 6.291 8.539 0.370 1.00 94.69 193 LEU A O 1
ATOM 1530 N N . ILE A 1 194 ? 4.311 9.134 -0.492 1.00 95.50 194 ILE A N 1
ATOM 1531 C CA . ILE A 1 194 ? 4.034 7.840 -1.135 1.00 95.50 194 ILE A CA 1
ATOM 1532 C C . ILE A 1 194 ? 5.037 7.570 -2.261 1.00 95.50 194 ILE A C 1
ATOM 1534 O O . ILE A 1 194 ? 5.552 6.458 -2.378 1.00 95.50 194 ILE A O 1
ATOM 1538 N N . VAL A 1 195 ? 5.376 8.584 -3.062 1.00 95.31 195 VAL A N 1
ATOM 1539 C CA . VAL A 1 195 ? 6.412 8.470 -4.097 1.00 95.31 195 VAL A CA 1
ATOM 1540 C C . VAL A 1 195 ? 7.747 8.057 -3.468 1.00 95.31 195 VAL A C 1
ATOM 1542 O O . VAL A 1 195 ? 8.395 7.137 -3.965 1.00 95.31 195 VAL A O 1
ATOM 1545 N N . ARG A 1 196 ? 8.132 8.639 -2.325 1.00 93.12 196 ARG A N 1
ATOM 1546 C CA . ARG A 1 196 ? 9.358 8.270 -1.593 1.00 93.12 196 ARG A CA 1
ATOM 1547 C C . ARG A 1 196 ? 9.359 6.823 -1.084 1.00 93.12 196 ARG A C 1
ATOM 1549 O O . ARG A 1 196 ? 10.419 6.196 -1.054 1.00 93.12 196 ARG A O 1
ATOM 1556 N N . CYS A 1 197 ? 8.192 6.237 -0.800 1.00 93.06 197 CYS A N 1
ATOM 1557 C CA . CYS A 1 197 ? 8.068 4.839 -0.360 1.00 93.06 197 CYS A CA 1
ATOM 1558 C C . CYS A 1 197 ? 8.569 3.807 -1.391 1.00 93.06 197 CYS A C 1
ATOM 1560 O O . CYS A 1 197 ? 8.788 2.646 -1.036 1.00 93.06 197 CYS A O 1
ATOM 1562 N N . ARG A 1 198 ? 8.837 4.216 -2.642 1.00 92.56 198 ARG A N 1
ATOM 1563 C CA . ARG A 1 198 ? 9.505 3.386 -3.659 1.00 92.56 198 ARG A CA 1
ATOM 1564 C C . ARG A 1 198 ? 10.869 2.847 -3.217 1.00 92.56 198 ARG A C 1
ATOM 1566 O O . ARG A 1 198 ? 11.314 1.829 -3.725 1.00 92.56 198 ARG A O 1
ATOM 1573 N N . GLN A 1 199 ? 11.519 3.509 -2.263 1.00 91.38 199 GLN A N 1
ATOM 1574 C CA . GLN A 1 199 ? 12.840 3.133 -1.754 1.00 91.38 199 GLN A CA 1
ATOM 1575 C C . GLN A 1 199 ? 12.788 2.019 -0.697 1.00 91.38 199 GLN A C 1
ATOM 1577 O O . GLN A 1 199 ? 13.833 1.493 -0.319 1.00 91.38 199 GLN A O 1
ATOM 1582 N N . SER A 1 200 ? 11.594 1.642 -0.219 1.00 91.50 200 SER A N 1
ATOM 1583 C CA . SER A 1 200 ? 11.447 0.641 0.842 1.00 91.50 200 SER A CA 1
ATOM 1584 C C . SER A 1 200 ? 12.085 -0.691 0.432 1.00 91.50 200 SER A C 1
ATOM 1586 O O . SER A 1 200 ? 11.860 -1.151 -0.693 1.00 91.50 200 SER A O 1
ATOM 1588 N N . PRO A 1 201 ? 12.841 -1.370 1.310 1.00 89.69 201 PRO A N 1
ATOM 1589 C CA . PRO A 1 201 ? 13.365 -2.698 1.001 1.00 89.69 201 PRO A CA 1
ATOM 1590 C C . PRO A 1 201 ? 12.283 -3.775 1.035 1.00 89.69 201 PRO A C 1
ATOM 1592 O O . PRO A 1 201 ? 12.443 -4.817 0.402 1.00 89.69 201 PRO A O 1
ATOM 1595 N N . ILE A 1 202 ? 11.154 -3.515 1.699 1.00 90.44 202 ILE A N 1
ATOM 1596 C CA . ILE A 1 202 ? 10.031 -4.443 1.757 1.00 90.44 202 ILE A CA 1
ATOM 1597 C C . ILE A 1 202 ? 9.301 -4.395 0.413 1.00 90.44 202 ILE A C 1
ATOM 1599 O O . ILE A 1 202 ? 8.615 -3.422 0.093 1.00 90.44 202 ILE A O 1
ATOM 1603 N N . TYR A 1 203 ? 9.414 -5.475 -0.364 1.00 91.62 203 TYR A N 1
ATOM 1604 C CA . TYR A 1 203 ? 8.790 -5.608 -1.686 1.00 91.62 203 TYR A CA 1
ATOM 1605 C C . TYR A 1 203 ? 7.308 -5.213 -1.674 1.00 91.62 203 TYR A C 1
ATOM 1607 O O . TYR A 1 203 ? 6.867 -4.388 -2.475 1.00 91.62 203 TYR A O 1
ATOM 1615 N N . LYS A 1 204 ? 6.541 -5.739 -0.710 1.00 91.62 204 LYS A N 1
ATOM 1616 C CA . LYS A 1 204 ? 5.101 -5.485 -0.627 1.00 91.62 204 LYS A CA 1
ATOM 1617 C C . LYS A 1 204 ? 4.773 -4.018 -0.320 1.00 91.62 204 LYS A C 1
ATOM 1619 O O . LYS A 1 204 ? 3.776 -3.521 -0.835 1.00 91.62 204 LYS A O 1
ATOM 1624 N N . CYS A 1 205 ? 5.613 -3.307 0.436 1.00 93.44 205 CYS A N 1
ATOM 1625 C CA . CYS A 1 205 ? 5.449 -1.866 0.644 1.00 93.44 205 CYS A CA 1
ATOM 1626 C C . CYS A 1 205 ? 5.613 -1.101 -0.669 1.00 93.44 205 CYS A C 1
ATOM 1628 O O . CYS A 1 205 ? 4.795 -0.236 -0.958 1.00 93.44 205 CYS A O 1
ATOM 1630 N N . ARG A 1 206 ? 6.597 -1.460 -1.507 1.00 94.75 206 ARG A N 1
ATOM 1631 C CA . ARG A 1 206 ? 6.750 -0.835 -2.830 1.00 94.75 206 ARG A CA 1
ATOM 1632 C C . ARG A 1 206 ? 5.498 -1.054 -3.692 1.00 94.75 206 ARG A C 1
ATOM 1634 O O . ARG A 1 206 ? 4.979 -0.099 -4.265 1.00 94.75 206 ARG A O 1
ATOM 1641 N N . VAL A 1 207 ? 4.967 -2.281 -3.726 1.00 94.75 207 VAL A N 1
ATOM 1642 C CA . VAL A 1 207 ? 3.730 -2.617 -4.464 1.00 94.75 207 VAL A CA 1
ATOM 1643 C C . VAL A 1 207 ? 2.529 -1.817 -3.948 1.00 94.75 207 VAL A C 1
ATOM 1645 O O . VAL A 1 207 ? 1.805 -1.210 -4.733 1.00 94.75 207 VAL A O 1
ATOM 1648 N N . MET A 1 208 ? 2.323 -1.765 -2.628 1.00 94.44 208 MET A N 1
ATOM 1649 C CA . MET A 1 208 ? 1.224 -0.983 -2.049 1.00 94.44 208 MET A CA 1
ATOM 1650 C C . MET A 1 208 ? 1.409 0.520 -2.257 1.00 94.44 208 MET A C 1
ATOM 1652 O O . MET A 1 208 ? 0.416 1.214 -2.436 1.00 94.44 208 MET A O 1
ATOM 1656 N N . ALA A 1 209 ? 2.644 1.028 -2.292 1.00 95.75 209 ALA A N 1
ATOM 1657 C CA . ALA A 1 209 ? 2.913 2.430 -2.594 1.00 95.75 209 ALA A CA 1
ATOM 1658 C C . ALA A 1 209 ? 2.478 2.799 -4.017 1.00 95.75 209 ALA A C 1
ATOM 1660 O O . ALA A 1 209 ? 1.890 3.858 -4.208 1.00 95.75 209 ALA A O 1
ATOM 1661 N N . ALA A 1 210 ? 2.708 1.928 -5.003 1.00 95.94 210 ALA A N 1
ATOM 1662 C CA . ALA A 1 210 ? 2.224 2.146 -6.367 1.00 95.94 210 ALA A CA 1
ATOM 1663 C C . ALA A 1 210 ? 0.684 2.199 -6.431 1.00 95.94 210 ALA A C 1
ATOM 1665 O O . ALA A 1 210 ? 0.118 3.125 -7.012 1.00 95.94 210 ALA A O 1
ATOM 1666 N N . ASN A 1 211 ? -0.003 1.279 -5.747 1.00 93.12 211 ASN A N 1
ATOM 1667 C CA . ASN A 1 211 ? -1.471 1.265 -5.694 1.00 93.12 211 ASN A CA 1
ATOM 1668 C C . ASN A 1 211 ? -2.051 2.456 -4.907 1.00 93.12 211 ASN A C 1
ATOM 1670 O O . ASN A 1 211 ? -3.065 3.040 -5.294 1.00 93.12 211 ASN A O 1
ATOM 1674 N N . ALA A 1 212 ? -1.409 2.840 -3.801 1.00 94.25 212 ALA A N 1
ATOM 1675 C CA . ALA A 1 212 ? -1.770 4.022 -3.025 1.00 94.25 212 ALA A CA 1
ATOM 1676 C C . ALA A 1 212 ? -1.589 5.300 -3.849 1.00 94.25 212 ALA A C 1
ATOM 1678 O O . ALA A 1 212 ? -2.454 6.168 -3.809 1.00 94.25 212 ALA A O 1
ATOM 1679 N N . LEU A 1 213 ? -0.519 5.391 -4.646 1.00 93.88 213 LEU A N 1
ATOM 1680 C CA . LEU A 1 213 ? -0.279 6.529 -5.529 1.00 93.88 213 LEU A CA 1
ATOM 1681 C C . LEU A 1 213 ? -1.417 6.693 -6.541 1.00 93.88 213 LEU A C 1
ATOM 1683 O O . LEU A 1 213 ? -1.965 7.784 -6.649 1.00 93.88 213 LEU A O 1
ATOM 1687 N N . LEU A 1 214 ? -1.853 5.608 -7.191 1.00 89.62 214 LEU A N 1
ATOM 1688 C CA . LEU A 1 214 ? -3.027 5.627 -8.078 1.00 89.62 214 LEU A CA 1
ATOM 1689 C C . LEU A 1 214 ? -4.313 6.093 -7.390 1.00 89.62 214 LEU A C 1
ATOM 1691 O O . LEU A 1 214 ? -5.180 6.693 -8.021 1.00 89.62 214 LEU A O 1
ATOM 1695 N N . SER A 1 215 ? -4.437 5.795 -6.101 1.00 88.75 215 SER A N 1
ATOM 1696 C CA . SER A 1 215 ? -5.631 6.079 -5.309 1.00 88.75 215 SER A CA 1
ATOM 1697 C C . SER A 1 215 ? -5.729 7.540 -4.869 1.00 88.75 215 SER A C 1
ATOM 1699 O O . SER A 1 215 ? -6.832 8.022 -4.616 1.00 88.75 215 SER A O 1
ATOM 1701 N N . VAL A 1 216 ? -4.597 8.245 -4.768 1.00 88.12 216 VAL A N 1
ATOM 1702 C CA . VAL A 1 216 ? -4.550 9.629 -4.265 1.00 88.12 216 VAL A CA 1
ATOM 1703 C C . VAL A 1 216 ? -4.144 10.663 -5.312 1.00 88.12 216 VAL A C 1
ATOM 1705 O O . VAL A 1 216 ? -4.416 11.843 -5.114 1.00 88.12 216 VAL A O 1
ATOM 1708 N N . LEU A 1 217 ? -3.485 10.252 -6.398 1.00 88.56 217 LEU A N 1
ATOM 1709 C CA . LEU A 1 217 ? -2.968 11.165 -7.412 1.00 88.56 217 LEU A CA 1
ATOM 1710 C C . LEU A 1 217 ? -4.120 11.701 -8.281 1.00 88.56 217 LEU A C 1
ATOM 1712 O O . LEU A 1 217 ? -4.809 10.905 -8.925 1.00 88.56 217 LEU A O 1
ATOM 1716 N N . PRO A 1 218 ? -4.349 13.025 -8.341 1.00 85.62 218 PRO A N 1
ATOM 1717 C CA . PRO A 1 218 ? -5.325 13.597 -9.257 1.00 85.62 218 PRO A CA 1
ATOM 1718 C C . PRO A 1 218 ? -4.804 13.577 -10.699 1.00 85.62 218 PRO A C 1
ATOM 1720 O O . PRO A 1 218 ? -3.607 13.721 -10.940 1.00 85.62 218 PRO A O 1
ATOM 1723 N N . GLN A 1 219 ? -5.715 13.460 -11.670 1.00 84.12 219 GLN A N 1
ATOM 1724 C CA . GLN A 1 219 ? -5.381 13.281 -13.091 1.00 84.12 219 GLN A CA 1
ATOM 1725 C C . GLN A 1 219 ? -4.403 14.338 -13.639 1.00 84.12 219 GLN A C 1
ATOM 1727 O O . GLN A 1 219 ? -3.452 13.995 -14.334 1.00 84.12 219 GLN A O 1
ATOM 1732 N N . HIS A 1 220 ? -4.571 15.612 -13.270 1.00 83.62 220 HIS A N 1
ATOM 1733 C CA . HIS A 1 220 ? -3.709 16.704 -13.739 1.00 83.62 220 HIS A CA 1
ATOM 1734 C C . HIS A 1 220 ? -2.251 16.616 -13.240 1.00 83.62 220 HIS A C 1
ATOM 1736 O O . HIS A 1 220 ? -1.364 17.213 -13.846 1.00 83.62 220 HIS A O 1
ATOM 1742 N N . GLU A 1 221 ? -1.971 15.862 -12.169 1.00 87.00 221 GLU A N 1
ATOM 1743 C CA . GLU A 1 221 ? -0.609 15.667 -11.653 1.00 87.00 221 GLU A CA 1
ATOM 1744 C C . GLU A 1 221 ? 0.107 14.439 -12.242 1.00 87.00 221 GLU A C 1
ATOM 1746 O O . GLU A 1 221 ? 1.329 14.336 -12.098 1.00 87.00 221 GLU A O 1
ATOM 1751 N N . TYR A 1 222 ? -0.594 13.542 -12.956 1.00 88.31 222 TYR A N 1
ATOM 1752 C CA . TYR A 1 222 ? -0.001 12.320 -13.532 1.00 88.31 222 TYR A CA 1
ATOM 1753 C C . TYR A 1 222 ? 1.237 12.635 -14.364 1.00 88.31 222 TYR A C 1
ATOM 1755 O O . TYR A 1 222 ? 2.309 12.079 -14.123 1.00 88.31 222 TYR A O 1
ATOM 1763 N N . ARG A 1 223 ? 1.114 13.600 -15.284 1.00 87.25 223 ARG A N 1
ATOM 1764 C CA . ARG A 1 223 ? 2.205 14.027 -16.165 1.00 87.25 223 ARG A CA 1
ATOM 1765 C C . ARG A 1 223 ? 3.455 14.420 -15.375 1.00 87.25 223 ARG A C 1
ATOM 1767 O O . ARG A 1 223 ? 4.556 13.976 -15.688 1.00 87.25 223 ARG A O 1
ATOM 1774 N N . LYS A 1 224 ? 3.275 15.241 -14.338 1.00 90.06 224 LYS A N 1
ATOM 1775 C CA . LYS A 1 224 ? 4.358 15.759 -13.495 1.00 90.06 224 LYS A CA 1
ATOM 1776 C C . LYS A 1 224 ? 5.058 14.629 -12.741 1.00 90.06 224 LYS A C 1
ATOM 1778 O O . LYS A 1 224 ? 6.286 14.570 -12.743 1.00 90.06 224 LYS A O 1
ATOM 1783 N N . VAL A 1 225 ? 4.291 13.735 -12.116 1.00 92.62 225 VAL A N 1
ATOM 1784 C CA . VAL A 1 225 ? 4.843 12.625 -11.325 1.00 92.62 225 VAL A CA 1
ATOM 1785 C C . VAL A 1 225 ? 5.555 11.607 -12.217 1.00 92.62 225 VAL A C 1
ATOM 1787 O O . VAL A 1 225 ? 6.664 11.198 -11.887 1.00 92.62 225 VAL A O 1
ATOM 1790 N N . ILE A 1 226 ? 4.985 11.256 -13.374 1.00 91.69 226 ILE A N 1
ATOM 1791 C CA . ILE A 1 226 ? 5.626 10.367 -14.357 1.00 91.69 226 ILE A CA 1
ATOM 1792 C C . ILE A 1 226 ? 6.976 10.945 -14.808 1.00 91.69 226 ILE A C 1
ATOM 1794 O O . ILE A 1 226 ? 7.991 10.252 -14.725 1.00 91.69 226 ILE A O 1
ATOM 1798 N N . SER A 1 227 ? 7.030 12.229 -15.186 1.00 90.88 227 SER A N 1
ATOM 1799 C CA . SER A 1 227 ? 8.295 12.887 -15.550 1.00 90.88 227 SER A CA 1
ATOM 1800 C C . SER A 1 227 ? 9.329 12.835 -14.420 1.00 90.88 227 SER A C 1
ATOM 1802 O O . SER A 1 227 ? 10.497 12.538 -14.660 1.00 90.88 227 SER A O 1
ATOM 1804 N N . GLN A 1 228 ? 8.916 13.082 -13.172 1.00 93.62 228 GLN A N 1
ATOM 1805 C CA . GLN A 1 228 ? 9.808 12.995 -12.010 1.00 93.62 228 GLN A CA 1
ATOM 1806 C C . GLN A 1 228 ? 10.350 11.575 -11.784 1.00 93.62 228 GLN A C 1
ATOM 1808 O O . GLN A 1 228 ? 11.503 11.414 -11.375 1.00 93.62 228 GLN A O 1
ATOM 1813 N N . LEU A 1 229 ? 9.540 10.545 -12.044 1.00 94.69 229 LEU A N 1
ATOM 1814 C CA . LEU A 1 229 ? 9.956 9.148 -11.943 1.00 94.69 229 LEU A CA 1
ATOM 1815 C C . LEU A 1 229 ? 10.984 8.796 -13.026 1.00 94.69 229 LEU A C 1
ATOM 1817 O O . LEU A 1 229 ? 12.030 8.245 -12.682 1.00 94.69 229 LEU A O 1
ATOM 1821 N N . PHE A 1 230 ? 10.767 9.198 -14.283 1.00 92.38 230 PHE A N 1
ATOM 1822 C CA . PHE A 1 230 ? 11.749 9.010 -15.360 1.00 92.38 230 PHE A CA 1
ATOM 1823 C C . PHE A 1 230 ? 13.081 9.705 -15.071 1.00 92.38 230 PHE A C 1
ATOM 1825 O O . PHE A 1 230 ? 14.134 9.083 -15.186 1.00 92.38 230 PHE A O 1
ATOM 1832 N N . ILE A 1 231 ? 13.050 10.959 -14.607 1.00 92.06 231 ILE A N 1
ATOM 1833 C CA . ILE A 1 231 ? 14.264 11.676 -14.180 1.00 92.06 231 ILE A CA 1
ATOM 1834 C C . ILE A 1 231 ? 14.988 10.893 -13.077 1.00 92.06 231 ILE A C 1
ATOM 1836 O O . ILE A 1 231 ? 16.214 10.827 -13.055 1.00 92.06 231 ILE A O 1
ATOM 1840 N N . SER A 1 232 ? 14.245 10.269 -12.158 1.00 92.62 232 SER A N 1
ATOM 1841 C CA . SER A 1 232 ? 14.857 9.497 -11.079 1.00 92.62 232 SER A CA 1
ATOM 1842 C C . SER A 1 232 ? 15.518 8.193 -11.534 1.00 92.62 232 SER A C 1
ATOM 1844 O O . SER A 1 232 ? 16.494 7.803 -10.899 1.00 92.62 232 SER A O 1
ATOM 1846 N N . LEU A 1 233 ? 15.049 7.564 -12.622 1.00 92.44 233 LEU A N 1
ATOM 1847 C CA . LEU A 1 233 ? 15.686 6.376 -13.212 1.00 92.44 233 LEU A CA 1
ATOM 1848 C C . LEU A 1 233 ? 17.054 6.689 -13.828 1.00 92.44 233 LEU A C 1
ATOM 1850 O O . LEU A 1 233 ? 17.916 5.822 -13.852 1.00 92.44 233 LEU A O 1
ATOM 1854 N N . LYS A 1 234 ? 17.260 7.927 -14.288 1.00 90.19 234 LYS A N 1
ATOM 1855 C CA . LYS A 1 234 ? 18.503 8.390 -14.928 1.00 90.19 234 LYS A CA 1
ATOM 1856 C C . LYS A 1 234 ? 19.594 8.804 -13.935 1.00 90.19 234 LYS A C 1
ATOM 1858 O O . LYS A 1 234 ? 20.661 9.258 -14.334 1.00 90.19 234 LYS A O 1
ATOM 1863 N N . LYS A 1 235 ? 19.340 8.706 -12.626 1.00 87.56 235 LYS A N 1
ATOM 1864 C CA . LYS A 1 235 ? 20.337 9.059 -11.607 1.00 87.56 235 LYS A CA 1
ATOM 1865 C C . LYS A 1 235 ? 21.474 8.040 -11.606 1.00 87.56 235 LYS A C 1
ATOM 1867 O O . LYS A 1 235 ? 21.215 6.849 -11.504 1.00 87.56 235 LYS A O 1
ATOM 1872 N N . ALA A 1 236 ? 22.715 8.529 -11.607 1.00 77.88 236 ALA A N 1
ATOM 1873 C CA . ALA A 1 236 ? 23.917 7.692 -11.639 1.00 77.88 236 ALA A CA 1
ATOM 1874 C C . ALA A 1 236 ? 24.001 6.677 -10.483 1.00 77.88 236 ALA A C 1
ATOM 1876 O O . ALA A 1 236 ? 24.492 5.569 -10.673 1.00 77.88 236 ALA A O 1
ATOM 1877 N N . VAL A 1 237 ? 23.505 7.045 -9.295 1.00 84.50 237 VAL A N 1
ATOM 1878 C CA . VAL A 1 237 ? 23.452 6.166 -8.120 1.00 84.50 237 VAL A CA 1
ATOM 1879 C C . VAL A 1 237 ? 21.996 5.948 -7.725 1.00 84.50 237 VAL A C 1
ATOM 1881 O O . VAL A 1 237 ? 21.343 6.837 -7.172 1.00 84.50 237 VAL A O 1
ATOM 1884 N N . ILE A 1 238 ? 21.486 4.747 -7.993 1.00 88.75 238 ILE A N 1
ATOM 1885 C CA . ILE A 1 238 ? 20.146 4.318 -7.597 1.00 88.75 238 ILE A CA 1
ATOM 1886 C C . ILE A 1 238 ? 20.199 2.919 -6.978 1.00 88.75 238 ILE A C 1
ATOM 1888 O O . ILE A 1 238 ? 20.786 1.987 -7.519 1.00 88.75 238 ILE A O 1
ATOM 1892 N N . SER A 1 239 ? 19.580 2.751 -5.808 1.00 91.50 239 SER A N 1
ATOM 1893 C CA . SER A 1 239 ? 19.495 1.431 -5.180 1.00 91.50 239 SER A CA 1
ATOM 1894 C C . SER A 1 239 ? 18.540 0.523 -5.958 1.00 91.50 239 SER A C 1
ATOM 1896 O O . SER A 1 239 ? 17.527 0.987 -6.484 1.00 91.50 239 SER A O 1
ATOM 1898 N N . ARG A 1 240 ? 18.787 -0.794 -5.956 1.00 93.25 240 ARG A N 1
ATOM 1899 C CA . ARG A 1 240 ? 17.893 -1.788 -6.592 1.00 93.25 240 ARG A CA 1
ATOM 1900 C C . ARG A 1 240 ? 16.439 -1.653 -6.127 1.00 93.25 240 ARG A C 1
ATOM 1902 O O . ARG A 1 240 ? 15.517 -1.775 -6.927 1.00 93.25 240 ARG A O 1
ATOM 1909 N N . ASN A 1 241 ? 16.236 -1.359 -4.840 1.00 93.44 241 ASN A N 1
ATOM 1910 C CA . ASN A 1 241 ? 14.908 -1.138 -4.269 1.00 93.44 241 ASN A CA 1
ATOM 1911 C C . ASN A 1 241 ? 14.238 0.099 -4.867 1.00 93.44 241 ASN A C 1
ATOM 1913 O O . ASN A 1 241 ? 13.094 0.005 -5.301 1.00 93.44 241 ASN A O 1
ATOM 1917 N N . SER A 1 242 ? 14.955 1.227 -4.938 1.00 94.00 242 SER A N 1
ATOM 1918 C CA . SER A 1 242 ? 14.440 2.454 -5.551 1.00 94.00 242 SER A CA 1
ATOM 1919 C C . SER A 1 242 ? 14.175 2.271 -7.042 1.00 94.00 242 SER A C 1
ATOM 1921 O O . SER A 1 242 ? 13.154 2.747 -7.531 1.00 94.00 242 SER A O 1
ATOM 1923 N N . LEU A 1 243 ? 15.053 1.565 -7.756 1.00 95.56 243 LEU A N 1
ATOM 1924 C CA . LEU A 1 243 ? 14.907 1.266 -9.178 1.00 95.56 243 LEU A CA 1
ATOM 1925 C C . LEU A 1 243 ? 13.634 0.448 -9.423 1.00 95.56 243 LEU A C 1
ATOM 1927 O O . LEU A 1 243 ? 12.724 0.908 -10.109 1.00 95.56 243 LEU A O 1
ATOM 1931 N N . HIS A 1 244 ? 13.497 -0.691 -8.738 1.00 96.19 244 HIS A N 1
ATOM 1932 C CA . HIS A 1 244 ? 12.285 -1.508 -8.769 1.00 96.19 244 HIS A CA 1
ATOM 1933 C C . HIS A 1 244 ? 11.034 -0.711 -8.381 1.00 96.19 244 HIS A C 1
ATOM 1935 O O . HIS A 1 244 ? 10.008 -0.791 -9.047 1.00 96.19 244 HIS A O 1
ATOM 1941 N N . GLY A 1 245 ? 11.085 0.035 -7.276 1.00 96.56 245 GLY A N 1
ATOM 1942 C CA . GLY A 1 245 ? 9.959 0.827 -6.788 1.00 96.56 245 GLY A CA 1
ATOM 1943 C C . GLY A 1 245 ? 9.513 1.905 -7.777 1.00 96.56 245 GLY A C 1
ATOM 1944 O O . GLY A 1 245 ? 8.320 2.171 -7.892 1.00 96.56 245 GLY A O 1
ATOM 1945 N N . THR A 1 246 ? 10.457 2.502 -8.503 1.00 97.00 246 THR A N 1
ATOM 1946 C CA . THR A 1 246 ? 10.174 3.498 -9.544 1.00 97.00 246 THR A CA 1
ATOM 1947 C C . THR A 1 246 ? 9.486 2.846 -10.742 1.00 97.00 246 THR A C 1
ATOM 1949 O O . THR A 1 246 ? 8.465 3.355 -11.197 1.00 97.00 246 THR A O 1
ATOM 1952 N N . LEU A 1 247 ? 9.982 1.689 -11.198 1.00 96.88 247 LEU A N 1
ATOM 1953 C CA . LEU A 1 247 ? 9.395 0.939 -12.315 1.00 96.88 247 LEU A CA 1
ATOM 1954 C C . LEU A 1 247 ? 7.944 0.538 -12.044 1.00 96.88 247 LEU A C 1
ATOM 1956 O O . LEU A 1 247 ? 7.080 0.762 -12.883 1.00 96.88 247 LEU A O 1
ATOM 1960 N N . ILE A 1 248 ? 7.643 0.002 -10.859 1.00 96.31 248 ILE A N 1
ATOM 1961 C CA . ILE A 1 248 ? 6.267 -0.404 -10.535 1.00 96.31 248 ILE A CA 1
ATOM 1962 C C . ILE A 1 248 ? 5.325 0.794 -10.338 1.00 96.31 248 ILE A C 1
ATOM 1964 O O . ILE A 1 248 ? 4.139 0.680 -10.632 1.00 96.31 248 ILE A O 1
ATOM 1968 N N . GLN A 1 249 ? 5.828 1.946 -9.866 1.00 96.62 249 GLN A N 1
ATOM 1969 C CA . GLN A 1 249 ? 5.036 3.179 -9.801 1.00 96.62 249 GLN A CA 1
ATOM 1970 C C . GLN A 1 249 ? 4.727 3.697 -11.209 1.00 96.62 249 GLN A C 1
ATOM 1972 O O . GLN A 1 249 ? 3.582 4.046 -11.479 1.00 96.62 249 GLN A O 1
ATOM 1977 N N . LEU A 1 250 ? 5.710 3.685 -12.116 1.00 94.56 250 LEU A N 1
ATOM 1978 C CA . LEU A 1 250 ? 5.499 4.006 -13.530 1.00 94.56 250 LEU A CA 1
ATOM 1979 C C . LEU A 1 250 ? 4.486 3.055 -14.171 1.00 94.56 250 LEU A C 1
ATOM 1981 O O . LEU A 1 250 ? 3.528 3.528 -14.772 1.00 94.56 250 LEU A O 1
ATOM 1985 N N . LYS A 1 251 ? 4.642 1.741 -13.973 1.00 92.19 251 LYS A N 1
ATOM 1986 C CA . LYS A 1 251 ? 3.722 0.711 -14.481 1.00 92.19 251 LYS A CA 1
ATOM 1987 C C . LYS A 1 251 ? 2.287 0.961 -14.046 1.00 92.19 251 LYS A C 1
ATOM 1989 O O . LYS A 1 251 ? 1.390 0.981 -14.885 1.00 92.19 251 LYS A O 1
ATOM 1994 N N . ALA A 1 252 ? 2.081 1.215 -12.755 1.00 91.62 252 ALA A N 1
ATOM 1995 C CA . ALA A 1 252 ? 0.768 1.524 -12.210 1.00 91.62 252 ALA A CA 1
ATOM 1996 C C . ALA A 1 252 ? 0.160 2.775 -12.867 1.00 91.62 252 ALA A C 1
ATOM 1998 O O . ALA A 1 252 ? -0.990 2.744 -13.297 1.00 91.62 252 ALA A O 1
ATOM 1999 N N . LEU A 1 253 ? 0.936 3.859 -12.977 1.00 90.88 253 LEU A N 1
ATOM 2000 C CA . LEU A 1 253 ? 0.475 5.129 -13.541 1.00 90.88 253 LEU A CA 1
ATOM 2001 C C . LEU A 1 253 ? 0.171 5.042 -15.037 1.00 90.88 253 LEU A C 1
ATOM 2003 O O . LEU A 1 253 ? -0.883 5.511 -15.448 1.00 90.88 253 LEU A O 1
ATOM 2007 N N . ILE A 1 254 ? 1.054 4.429 -15.824 1.00 86.94 254 ILE A N 1
ATOM 2008 C CA . ILE A 1 254 ? 0.919 4.310 -17.282 1.00 86.94 254 ILE A CA 1
ATOM 2009 C C . ILE A 1 254 ? -0.246 3.390 -17.656 1.00 86.94 254 ILE A C 1
ATOM 2011 O O . ILE A 1 254 ? -1.018 3.715 -18.551 1.00 86.94 254 ILE A O 1
ATOM 2015 N N . SER A 1 255 ? -0.427 2.291 -16.921 1.00 85.19 255 SER A N 1
ATOM 2016 C CA . SER A 1 255 ? -1.534 1.348 -17.148 1.00 85.19 255 SER A CA 1
ATOM 2017 C C . SER A 1 255 ? -2.890 1.873 -16.660 1.00 85.19 255 SER A C 1
ATOM 2019 O O . SER A 1 255 ? -3.923 1.231 -16.856 1.00 85.19 255 SER A O 1
ATOM 2021 N N . SER A 1 256 ? -2.918 3.022 -15.981 1.00 84.25 256 SER A N 1
ATOM 2022 C CA . SER A 1 256 ? -4.151 3.618 -15.477 1.00 84.25 256 SER A CA 1
ATOM 2023 C C . SER A 1 256 ? -4.978 4.204 -16.616 1.00 84.25 256 SER A C 1
ATOM 2025 O O . SER A 1 256 ? -4.477 4.990 -17.416 1.00 84.25 256 SER A O 1
ATOM 2027 N N . LYS A 1 257 ? -6.290 3.944 -16.612 1.00 74.75 257 LYS A N 1
ATOM 2028 C CA . LYS A 1 257 ? -7.245 4.581 -17.539 1.00 74.75 257 LYS A CA 1
ATOM 2029 C C . LYS A 1 257 ? -7.193 6.114 -17.486 1.00 74.75 257 LYS A C 1
ATOM 2031 O O . LYS A 1 257 ? -7.495 6.767 -18.473 1.00 74.75 257 LYS A O 1
ATOM 2036 N N . ASN A 1 258 ? -6.772 6.686 -16.354 1.00 71.00 258 ASN A N 1
ATOM 2037 C CA . ASN A 1 258 ? -6.639 8.135 -16.173 1.00 71.00 258 ASN A CA 1
ATOM 2038 C C . ASN A 1 258 ? -5.418 8.733 -16.897 1.00 71.00 258 ASN A C 1
ATOM 2040 O O . ASN A 1 258 ? -5.329 9.953 -17.022 1.00 71.00 258 ASN A O 1
ATOM 2044 N N . CYS A 1 259 ? -4.482 7.895 -17.357 1.00 72.25 259 CYS A N 1
ATOM 2045 C CA . CYS A 1 259 ? -3.279 8.290 -18.095 1.00 72.25 259 CYS A CA 1
ATOM 2046 C C . CYS A 1 259 ? -3.545 8.517 -19.599 1.00 72.25 259 CYS A C 1
ATOM 2048 O O . CYS A 1 259 ? -2.611 8.791 -20.360 1.00 72.25 259 CYS A O 1
ATOM 2050 N N . SER A 1 260 ? -4.807 8.410 -20.037 1.00 56.50 260 SER A N 1
ATOM 2051 C CA . SER A 1 260 ? -5.239 8.657 -21.413 1.00 56.50 260 SER A CA 1
ATOM 2052 C C . SER A 1 260 ? -4.744 10.027 -21.899 1.00 56.50 260 SER A C 1
ATOM 2054 O O . SER A 1 260 ? -5.151 11.059 -21.362 1.00 56.50 260 SER A O 1
ATOM 2056 N N . ASN A 1 261 ? -3.873 10.001 -22.916 1.00 57.44 261 ASN A N 1
ATOM 2057 C CA . ASN A 1 261 ? -3.241 11.122 -23.638 1.00 57.44 261 ASN A CA 1
ATOM 2058 C C . ASN A 1 261 ? -1.935 11.709 -23.075 1.00 57.44 261 ASN A C 1
ATOM 2060 O O . ASN A 1 261 ? -1.478 12.748 -23.559 1.00 57.44 261 ASN A O 1
ATOM 2064 N N . THR A 1 262 ? -1.273 11.073 -22.108 1.00 53.91 262 THR A N 1
ATOM 2065 C CA . THR A 1 262 ? 0.019 11.590 -21.623 1.00 53.91 262 THR A CA 1
ATOM 2066 C C . THR A 1 262 ? 1.222 10.977 -22.346 1.00 53.91 262 THR A C 1
ATOM 2068 O O . THR A 1 262 ? 1.636 9.876 -22.030 1.00 53.91 262 THR A O 1
ATOM 2071 N N . PHE A 1 263 ? 1.816 11.790 -23.231 1.00 55.84 263 PHE A N 1
ATOM 2072 C CA . PHE A 1 263 ? 3.124 11.690 -23.909 1.00 55.84 263 PHE A CA 1
ATOM 2073 C C . PHE A 1 263 ? 3.210 10.870 -25.212 1.00 55.84 263 PHE A C 1
ATOM 2075 O O . PHE A 1 263 ? 3.290 9.647 -25.159 1.00 55.84 263 PHE A O 1
ATOM 2082 N N . PRO A 1 264 ? 3.421 11.543 -26.362 1.00 54.72 264 PRO A N 1
ATOM 2083 C CA . PRO A 1 264 ? 3.801 10.920 -27.640 1.00 54.72 264 PRO A CA 1
ATOM 2084 C C . PRO A 1 264 ? 5.145 10.156 -27.657 1.00 54.72 264 PRO A C 1
ATOM 2086 O O . PRO A 1 264 ? 5.674 9.909 -28.727 1.00 54.72 264 PRO A O 1
ATOM 2089 N N . ASN A 1 265 ? 5.764 9.839 -26.512 1.00 68.94 265 ASN A N 1
ATOM 2090 C CA . ASN A 1 265 ? 7.161 9.382 -26.444 1.00 68.94 265 ASN A CA 1
ATOM 2091 C C . ASN A 1 265 ? 7.507 8.574 -25.172 1.00 68.94 265 ASN A C 1
ATOM 2093 O O . ASN A 1 265 ? 8.660 8.544 -24.747 1.00 68.94 265 ASN A O 1
ATOM 2097 N N . ILE A 1 266 ? 6.536 7.913 -24.524 1.00 78.19 266 ILE A N 1
ATOM 2098 C CA . ILE A 1 266 ? 6.836 7.077 -23.340 1.00 78.19 266 ILE A CA 1
ATOM 2099 C C . ILE A 1 266 ? 7.826 5.960 -23.697 1.00 78.19 266 ILE A C 1
ATOM 2101 O O . ILE A 1 266 ? 8.774 5.732 -22.950 1.00 78.19 266 ILE A O 1
ATOM 2105 N N . CYS A 1 267 ? 7.639 5.304 -24.849 1.00 76.56 267 CYS A N 1
ATOM 2106 C CA . CYS A 1 267 ? 8.537 4.255 -25.336 1.00 76.56 267 CYS A CA 1
ATOM 2107 C C . CYS A 1 267 ? 9.986 4.745 -25.435 1.00 76.56 267 CYS A C 1
ATOM 2109 O O . CYS A 1 267 ? 10.883 4.104 -24.897 1.00 76.56 267 CYS A O 1
ATOM 2111 N N . SER A 1 268 ? 10.211 5.891 -26.087 1.00 77.12 268 SER A N 1
ATOM 2112 C CA . SER A 1 268 ? 11.554 6.440 -26.308 1.00 77.12 268 SER A CA 1
ATOM 2113 C C . SER A 1 268 ? 12.198 6.950 -25.018 1.00 77.12 268 SER A C 1
ATOM 2115 O O . SER A 1 268 ? 13.407 6.828 -24.846 1.00 77.12 268 SER A O 1
ATOM 2117 N N . GLN A 1 269 ? 11.406 7.468 -24.075 1.00 82.38 269 GLN A N 1
ATOM 2118 C CA . GLN A 1 269 ? 11.907 7.818 -22.746 1.00 82.38 269 GLN A CA 1
ATOM 2119 C C . GLN A 1 269 ? 12.280 6.593 -21.918 1.00 82.38 269 GLN A C 1
ATOM 2121 O O . GLN A 1 269 ? 13.300 6.628 -21.240 1.00 82.38 269 GLN A O 1
ATOM 2126 N N . LEU A 1 270 ? 11.452 5.547 -21.936 1.00 83.38 270 LEU A N 1
ATOM 2127 C CA . LEU A 1 270 ? 11.657 4.339 -21.143 1.00 83.38 270 LEU A CA 1
ATOM 2128 C C . LEU A 1 270 ? 12.833 3.513 -21.667 1.00 83.38 270 LEU A C 1
ATOM 2130 O O . LEU A 1 270 ? 13.682 3.096 -20.885 1.00 83.38 270 LEU A O 1
ATOM 2134 N N . ILE A 1 271 ? 12.874 3.306 -22.981 1.00 82.44 271 ILE A N 1
ATOM 2135 C CA . ILE A 1 271 ? 13.854 2.475 -23.682 1.00 82.44 271 ILE A CA 1
ATOM 2136 C C . ILE A 1 271 ? 14.937 3.390 -24.264 1.00 82.44 271 ILE A C 1
ATOM 2138 O O . ILE A 1 271 ? 15.177 3.437 -25.469 1.00 82.44 271 ILE A O 1
ATOM 2142 N N . CYS A 1 272 ? 15.569 4.171 -23.390 1.00 86.31 272 CYS A N 1
ATOM 2143 C CA . CYS A 1 272 ? 16.766 4.931 -23.725 1.00 86.31 272 CYS A CA 1
ATOM 2144 C C . CYS A 1 272 ? 18.009 4.228 -23.167 1.00 86.31 272 CYS A C 1
ATOM 2146 O O . CYS A 1 272 ? 17.916 3.472 -22.194 1.00 86.31 272 CYS A O 1
ATOM 2148 N N . GLU A 1 273 ? 19.175 4.512 -23.748 1.00 85.75 273 GLU A N 1
ATOM 2149 C CA . GLU A 1 273 ? 20.463 3.928 -23.341 1.00 85.75 273 GLU A CA 1
ATOM 2150 C C . GLU A 1 273 ? 20.721 4.113 -21.838 1.00 85.75 273 GLU A C 1
ATOM 2152 O O . GLU A 1 273 ? 20.950 3.137 -21.134 1.00 85.75 273 GLU A O 1
ATOM 2157 N N . GLU A 1 274 ? 20.561 5.333 -21.313 1.00 90.06 274 GLU A N 1
ATOM 2158 C CA . GLU A 1 274 ? 20.798 5.649 -19.894 1.00 90.06 274 GLU A CA 1
ATOM 2159 C C . GLU A 1 274 ? 20.004 4.749 -18.930 1.00 90.06 274 GLU A C 1
ATOM 2161 O O . GLU A 1 274 ? 20.569 4.175 -18.001 1.00 90.06 274 GLU A O 1
ATOM 2166 N N . ILE A 1 275 ? 18.688 4.617 -19.137 1.00 91.12 275 ILE A N 1
ATOM 2167 C CA . ILE A 1 275 ? 17.826 3.805 -18.268 1.00 91.12 275 ILE A CA 1
ATOM 2168 C C . ILE A 1 275 ? 18.141 2.329 -18.466 1.00 91.12 275 ILE A C 1
ATOM 2170 O O . ILE A 1 275 ? 18.252 1.594 -17.491 1.00 91.12 275 ILE A O 1
ATOM 2174 N N . THR A 1 276 ? 18.328 1.902 -19.710 1.00 89.81 276 THR A N 1
ATOM 2175 C CA . THR A 1 276 ? 18.622 0.510 -20.048 1.00 89.81 276 THR A CA 1
ATOM 2176 C C . THR A 1 276 ? 19.931 0.046 -19.394 1.00 89.81 276 THR A C 1
ATOM 2178 O O . THR A 1 276 ? 19.956 -1.023 -18.787 1.00 89.81 276 THR A O 1
ATOM 2181 N N . GLU A 1 277 ? 20.975 0.878 -19.378 1.00 90.56 277 GLU A N 1
ATOM 2182 C CA . GLU A 1 277 ? 22.229 0.606 -18.660 1.00 90.56 277 GLU A CA 1
ATOM 2183 C C . GLU A 1 277 ? 22.058 0.590 -17.129 1.00 90.56 277 GLU A C 1
ATOM 2185 O O . GLU A 1 277 ? 22.594 -0.285 -16.437 1.00 90.56 277 GLU A O 1
ATOM 2190 N N . GLN A 1 278 ? 21.240 1.489 -16.568 1.00 91.69 278 GLN A N 1
ATOM 2191 C CA . GLN A 1 278 ? 20.883 1.451 -15.141 1.00 91.69 278 GLN A CA 1
ATOM 2192 C C . GLN A 1 278 ? 20.141 0.157 -14.768 1.00 91.69 278 GLN A C 1
ATOM 2194 O O . GLN A 1 278 ? 20.399 -0.439 -13.719 1.00 91.69 278 GLN A O 1
ATOM 2199 N N . ILE A 1 279 ? 19.252 -0.331 -15.639 1.00 93.44 279 ILE A N 1
ATOM 2200 C CA . ILE A 1 279 ? 18.601 -1.627 -15.449 1.00 93.44 279 ILE A CA 1
ATOM 2201 C C . ILE A 1 279 ? 19.645 -2.735 -15.487 1.00 93.44 279 ILE A C 1
ATOM 2203 O O . ILE A 1 279 ? 19.745 -3.465 -14.502 1.00 93.44 279 ILE A O 1
ATOM 2207 N N . LYS A 1 280 ? 20.453 -2.842 -16.548 1.00 90.62 280 LYS A N 1
ATOM 2208 C CA . LYS A 1 280 ? 21.465 -3.902 -16.709 1.00 90.62 280 LYS A CA 1
ATOM 2209 C C . LYS A 1 280 ? 22.408 -3.990 -15.514 1.00 90.62 280 LYS A C 1
ATOM 2211 O O . LYS A 1 280 ? 22.536 -5.059 -14.911 1.00 90.62 280 LYS A O 1
ATOM 2216 N N . SER A 1 281 ? 22.983 -2.858 -15.109 1.00 90.56 281 SER A N 1
ATOM 2217 C CA . SER A 1 281 ? 23.924 -2.763 -13.985 1.00 90.56 281 SER A CA 1
ATOM 2218 C C . SER A 1 281 ? 23.334 -3.220 -12.645 1.00 90.56 281 SER A C 1
ATOM 2220 O O . SER A 1 281 ? 24.072 -3.679 -11.769 1.00 90.56 281 SER A O 1
ATOM 2222 N N . SER A 1 282 ? 22.004 -3.199 -12.486 1.00 90.88 282 SER A N 1
ATOM 2223 C CA . SER A 1 282 ? 21.346 -3.681 -11.267 1.00 90.88 282 SER A CA 1
ATOM 2224 C C . SER A 1 282 ? 21.574 -5.174 -10.993 1.00 90.88 282 SER A C 1
ATOM 2226 O O . SER A 1 282 ? 21.545 -5.570 -9.820 1.00 90.88 282 SER A O 1
ATOM 2228 N N . LYS A 1 283 ? 21.798 -5.990 -12.042 1.00 87.81 283 LYS A N 1
ATOM 2229 C CA . LYS A 1 283 ? 21.945 -7.461 -11.991 1.00 87.81 283 LYS A CA 1
ATOM 2230 C C . LYS A 1 283 ? 20.893 -8.132 -11.094 1.00 87.81 283 LYS A C 1
ATOM 2232 O O . LYS A 1 283 ? 21.216 -8.963 -10.247 1.00 87.81 283 LYS A O 1
ATOM 2237 N N . CYS A 1 284 ? 19.637 -7.697 -11.209 1.00 90.50 284 CYS A N 1
ATOM 2238 C CA . CYS A 1 284 ? 18.544 -8.129 -10.343 1.00 90.50 284 CYS A CA 1
ATOM 2239 C C . CYS A 1 284 ? 17.339 -8.587 -11.168 1.00 90.50 284 CYS A C 1
ATOM 2241 O O . CYS A 1 284 ? 16.656 -7.772 -11.787 1.00 90.50 284 CYS A O 1
ATOM 2243 N N . MET A 1 285 ? 17.021 -9.882 -11.093 1.00 92.12 285 MET A N 1
ATOM 2244 C CA . MET A 1 285 ? 15.919 -10.500 -11.842 1.00 92.12 285 MET A CA 1
ATOM 2245 C C . MET A 1 285 ? 14.559 -9.830 -11.592 1.00 92.12 285 MET A C 1
ATOM 2247 O O . MET A 1 285 ? 13.785 -9.644 -12.524 1.00 92.12 285 MET A O 1
ATOM 2251 N N . VAL A 1 286 ? 14.274 -9.383 -10.363 1.00 93.88 286 VAL A N 1
ATOM 2252 C CA . VAL A 1 286 ? 13.012 -8.682 -10.051 1.00 93.88 286 VAL A CA 1
ATOM 2253 C C . VAL A 1 286 ? 12.941 -7.307 -10.735 1.00 93.88 286 VAL A C 1
ATOM 2255 O O . VAL A 1 286 ? 11.871 -6.883 -11.176 1.00 93.88 286 VAL A O 1
ATOM 2258 N N . VAL A 1 287 ? 14.075 -6.600 -10.834 1.00 95.12 287 VAL A N 1
ATOM 2259 C CA . VAL A 1 287 ? 14.160 -5.320 -11.558 1.00 95.12 287 VAL A CA 1
ATOM 2260 C C . VAL A 1 287 ? 13.959 -5.562 -13.050 1.00 95.12 287 VAL A C 1
ATOM 2262 O O . VAL A 1 287 ? 13.149 -4.869 -13.658 1.00 95.12 287 VAL A O 1
ATOM 2265 N N . TYR A 1 288 ? 14.635 -6.569 -13.613 1.00 94.31 288 TYR A N 1
ATOM 2266 C CA . TYR A 1 288 ? 14.503 -6.925 -15.027 1.00 94.31 288 TYR A CA 1
ATOM 2267 C C . TYR A 1 288 ? 13.052 -7.276 -15.356 1.00 94.31 288 TYR A C 1
ATOM 2269 O O . TYR A 1 288 ? 12.479 -6.683 -16.262 1.00 94.31 288 TYR A O 1
ATOM 2277 N N . ALA A 1 289 ? 12.426 -8.154 -14.565 1.00 95.00 289 ALA A N 1
ATOM 2278 C CA . ALA A 1 289 ? 11.022 -8.526 -14.729 1.00 95.00 289 ALA A CA 1
ATOM 2279 C C . ALA A 1 289 ? 10.097 -7.299 -14.732 1.00 95.00 289 ALA A C 1
ATOM 2281 O O . ALA A 1 289 ? 9.273 -7.148 -15.626 1.00 95.00 289 ALA A O 1
ATOM 2282 N N . SER A 1 290 ? 10.277 -6.382 -13.773 1.00 95.75 290 SER A N 1
ATOM 2283 C CA . SER A 1 290 ? 9.450 -5.169 -13.675 1.00 95.75 290 SER A CA 1
ATOM 2284 C C . SER A 1 290 ? 9.651 -4.209 -14.851 1.00 95.75 290 SER A C 1
ATOM 2286 O O . SER A 1 290 ? 8.697 -3.562 -15.272 1.00 95.75 290 SER A O 1
ATOM 2288 N N . TYR A 1 291 ? 10.878 -4.096 -15.367 1.00 95.75 291 TYR A N 1
ATOM 2289 C CA . TYR A 1 291 ? 11.187 -3.270 -16.535 1.00 95.75 291 TYR A CA 1
ATOM 2290 C C . TYR A 1 291 ? 10.593 -3.865 -17.812 1.00 95.75 291 TYR A C 1
ATOM 2292 O O . TYR A 1 291 ? 9.941 -3.156 -18.572 1.00 95.75 291 TYR A O 1
ATOM 2300 N N . ILE A 1 292 ? 10.751 -5.176 -18.002 1.00 94.25 292 ILE A N 1
ATOM 2301 C CA . ILE A 1 292 ? 10.186 -5.914 -19.133 1.00 94.25 292 ILE A CA 1
ATOM 2302 C C . ILE A 1 292 ? 8.662 -5.798 -19.151 1.00 94.25 292 ILE A C 1
ATOM 2304 O O . ILE A 1 292 ? 8.077 -5.447 -20.170 1.00 94.25 292 ILE A O 1
ATOM 2308 N N . ASP A 1 293 ? 8.024 -6.051 -18.012 1.00 93.12 293 ASP A N 1
ATOM 2309 C CA . ASP A 1 293 ? 6.583 -5.902 -17.858 1.00 93.12 293 ASP A CA 1
ATOM 2310 C C . ASP A 1 293 ? 6.109 -4.489 -18.230 1.00 93.12 293 ASP A C 1
ATOM 2312 O O . ASP A 1 293 ? 5.098 -4.334 -18.907 1.00 93.12 293 ASP A O 1
ATOM 2316 N N . LEU A 1 294 ? 6.842 -3.459 -17.795 1.00 92.06 294 LEU A N 1
ATOM 2317 C CA . LEU A 1 294 ? 6.529 -2.070 -18.117 1.00 92.06 294 LEU A CA 1
ATOM 2318 C C . LEU A 1 294 ? 6.671 -1.782 -19.619 1.00 92.06 294 LEU A C 1
ATOM 2320 O O . LEU A 1 294 ? 5.828 -1.091 -20.184 1.00 92.06 294 LEU A O 1
ATOM 2324 N N . ILE A 1 295 ? 7.710 -2.314 -20.266 1.00 88.56 295 ILE A N 1
ATOM 2325 C CA . ILE A 1 295 ? 7.893 -2.215 -21.720 1.00 88.56 295 ILE A CA 1
ATOM 2326 C C . ILE A 1 295 ? 6.697 -2.833 -22.451 1.00 88.56 295 ILE A C 1
ATOM 2328 O O . ILE A 1 295 ? 6.136 -2.203 -23.346 1.00 88.56 295 ILE A O 1
ATOM 2332 N N . ILE A 1 296 ? 6.291 -4.043 -22.054 1.00 85.81 296 ILE A N 1
ATOM 2333 C CA . ILE A 1 296 ? 5.166 -4.753 -22.670 1.00 85.81 296 ILE A CA 1
ATOM 2334 C C . ILE A 1 296 ? 3.876 -3.940 -22.520 1.00 85.81 296 ILE A C 1
ATOM 2336 O O . ILE A 1 296 ? 3.197 -3.712 -23.517 1.00 85.81 296 ILE A O 1
ATOM 2340 N N . ASP A 1 297 ? 3.565 -3.449 -21.316 1.00 84.00 297 ASP A N 1
ATOM 2341 C CA . ASP A 1 297 ? 2.368 -2.629 -21.077 1.00 84.00 297 ASP A CA 1
ATOM 2342 C C . ASP A 1 297 ? 2.369 -1.368 -21.953 1.00 84.00 297 ASP A C 1
ATOM 2344 O O . ASP A 1 297 ? 1.369 -1.035 -22.589 1.00 84.00 297 ASP A O 1
ATOM 2348 N N . VAL A 1 298 ? 3.512 -0.680 -22.035 1.00 81.38 298 VAL A N 1
ATOM 2349 C CA . VAL A 1 298 ? 3.677 0.515 -22.870 1.00 81.38 298 VAL A CA 1
ATOM 2350 C C . VAL A 1 298 ? 3.458 0.197 -24.348 1.00 81.38 298 VAL A C 1
ATOM 2352 O O . VAL A 1 298 ? 2.833 0.991 -25.052 1.00 81.38 298 VAL A O 1
ATOM 2355 N N . PHE A 1 299 ? 3.943 -0.942 -24.838 1.00 77.12 299 PHE A N 1
ATOM 2356 C CA . PHE A 1 299 ? 3.741 -1.306 -26.233 1.00 77.12 299 PHE A CA 1
ATOM 2357 C C . PHE A 1 299 ? 2.303 -1.730 -26.541 1.00 77.12 299 PHE A C 1
ATOM 2359 O O . PHE A 1 299 ? 1.767 -1.323 -27.571 1.00 77.12 299 PHE A O 1
ATOM 2366 N N . LEU A 1 300 ? 1.653 -2.471 -25.637 1.00 76.12 300 LEU A N 1
ATOM 2367 C CA . LEU A 1 300 ? 0.242 -2.846 -25.772 1.00 76.12 300 LEU A CA 1
ATOM 2368 C C . LEU A 1 300 ? -0.678 -1.617 -25.812 1.00 76.12 300 LEU A C 1
ATOM 2370 O O . LEU A 1 300 ? -1.680 -1.628 -26.521 1.00 76.12 300 LEU A O 1
ATOM 2374 N N . LEU A 1 301 ? -0.335 -0.550 -25.084 1.00 72.88 301 LEU A N 1
ATOM 2375 C CA . LEU A 1 301 ? -1.103 0.699 -25.071 1.00 72.88 301 LEU A CA 1
ATOM 2376 C C . LEU A 1 301 ? -0.896 1.565 -26.324 1.00 72.88 301 LEU A C 1
ATOM 2378 O O . LEU A 1 301 ? -1.814 2.285 -26.708 1.00 72.88 301 LEU A O 1
ATOM 2382 N N . ASN A 1 302 ? 0.288 1.522 -26.946 1.00 65.44 302 ASN A N 1
ATOM 2383 C CA . ASN A 1 302 ? 0.663 2.432 -28.041 1.00 65.44 302 ASN A CA 1
ATOM 2384 C C . ASN A 1 302 ? 0.562 1.822 -29.447 1.00 65.44 302 ASN A C 1
ATOM 2386 O O . ASN A 1 302 ? 0.863 2.516 -30.409 1.00 65.44 302 ASN A O 1
ATOM 2390 N N . ASN A 1 303 ? 0.106 0.572 -29.571 1.00 58.56 303 ASN A N 1
ATOM 2391 C CA . ASN A 1 303 ? -0.059 -0.154 -30.833 1.00 58.56 303 ASN A CA 1
ATOM 2392 C C . ASN A 1 303 ? 1.265 -0.235 -31.643 1.00 58.56 303 ASN A C 1
ATOM 2394 O O . ASN A 1 303 ? 1.586 0.653 -32.429 1.00 58.56 303 ASN A O 1
ATOM 2398 N N . PRO A 1 304 ? 2.060 -1.310 -31.491 1.00 49.97 304 PRO A N 1
ATOM 2399 C CA . PRO A 1 304 ? 3.443 -1.407 -31.995 1.00 49.97 304 PRO A CA 1
ATOM 2400 C C . PRO A 1 304 ? 3.590 -1.369 -33.527 1.00 49.97 304 PRO A C 1
ATOM 2402 O O . PRO A 1 304 ? 4.712 -1.357 -34.025 1.00 49.97 304 PRO A O 1
ATOM 2405 N N . LEU A 1 305 ? 2.476 -1.404 -34.265 1.00 45.03 305 LEU A N 1
ATOM 2406 C CA . LEU A 1 305 ? 2.422 -1.481 -35.725 1.00 45.03 305 LEU A CA 1
ATOM 2407 C C . LEU A 1 305 ? 2.358 -0.112 -36.414 1.00 45.03 305 LEU A C 1
ATOM 2409 O O . LEU A 1 305 ? 2.303 -0.068 -37.640 1.00 45.03 305 LEU A O 1
ATOM 2413 N N . SER A 1 306 ? 2.370 1.005 -35.678 1.00 49.72 306 SER A N 1
ATOM 2414 C CA . SER A 1 306 ? 2.604 2.299 -36.322 1.00 49.72 306 SER A CA 1
ATOM 2415 C C . SER A 1 306 ? 4.042 2.325 -36.852 1.00 49.72 306 SER A C 1
ATOM 2417 O O . SER A 1 306 ? 4.978 2.095 -36.083 1.00 49.72 306 SER A O 1
ATOM 2419 N N . GLU A 1 307 ? 4.219 2.616 -38.138 1.00 47.66 307 GLU A N 1
ATOM 2420 C CA . GLU A 1 307 ? 5.507 2.651 -38.854 1.00 47.66 307 GLU A CA 1
ATOM 2421 C C . GLU A 1 307 ? 6.581 3.563 -38.206 1.00 47.66 307 GLU A C 1
ATOM 2423 O O . GLU A 1 307 ? 7.764 3.436 -38.511 1.00 47.66 307 GLU A O 1
ATOM 2428 N N . ASP A 1 308 ? 6.207 4.394 -37.228 1.00 50.47 308 ASP A N 1
ATOM 2429 C CA . ASP A 1 308 ? 7.058 5.327 -36.475 1.00 50.47 308 ASP A CA 1
ATOM 2430 C C . ASP A 1 308 ? 7.894 4.714 -35.332 1.00 50.47 308 ASP A C 1
ATOM 2432 O O . ASP A 1 308 ? 8.421 5.436 -34.475 1.00 50.47 308 ASP A O 1
ATOM 2436 N N . PHE A 1 309 ? 8.055 3.388 -35.259 1.00 61.03 309 PHE A N 1
ATOM 2437 C CA . PHE A 1 309 ? 8.923 2.809 -34.232 1.00 61.03 309 PHE A CA 1
ATOM 2438 C C . PHE A 1 309 ? 10.397 3.108 -34.545 1.00 61.03 309 PHE A C 1
ATOM 2440 O O . PHE A 1 309 ? 11.039 2.400 -35.325 1.00 61.03 309 PHE A O 1
ATOM 2447 N N . GLN A 1 310 ? 10.929 4.163 -33.917 1.00 67.94 310 GLN A N 1
ATOM 2448 C CA . GLN A 1 310 ? 12.271 4.685 -34.173 1.00 67.94 310 GLN A CA 1
ATOM 2449 C C . GLN A 1 310 ? 13.331 3.564 -34.147 1.00 67.94 310 GLN A C 1
ATOM 2451 O O . GLN A 1 310 ? 13.413 2.835 -33.151 1.00 67.94 310 GLN A O 1
ATOM 2456 N N . PRO A 1 311 ? 14.184 3.441 -35.184 1.00 74.75 311 PRO A N 1
ATOM 2457 C CA . PRO A 1 311 ? 15.206 2.393 -35.280 1.00 74.75 311 PRO A CA 1
ATOM 2458 C C . PRO A 1 311 ? 16.063 2.244 -34.016 1.00 74.75 311 PRO A C 1
ATOM 2460 O O . PRO A 1 311 ? 16.302 1.131 -33.552 1.00 74.75 311 PRO A O 1
ATOM 2463 N N . ARG A 1 312 ? 16.419 3.370 -33.385 1.00 75.00 312 ARG A N 1
ATOM 2464 C CA . ARG A 1 312 ? 17.213 3.416 -32.148 1.00 75.00 312 ARG A CA 1
ATOM 2465 C C . ARG A 1 312 ? 16.539 2.732 -30.954 1.00 75.00 312 ARG A C 1
ATOM 2467 O O . ARG A 1 312 ? 17.213 2.127 -30.122 1.00 75.00 312 ARG A O 1
ATOM 2474 N N . VAL A 1 313 ? 15.210 2.801 -30.859 1.00 76.50 313 VAL A N 1
ATOM 2475 C CA . VAL A 1 313 ? 14.451 2.126 -29.794 1.00 76.50 313 VAL A CA 1
ATOM 2476 C C . VAL A 1 313 ? 14.476 0.612 -30.014 1.00 76.50 313 VAL A C 1
ATOM 2478 O O . VAL A 1 313 ? 14.640 -0.134 -29.048 1.00 76.50 313 VAL A O 1
ATOM 2481 N N . LYS A 1 314 ? 14.373 0.151 -31.275 1.00 78.19 314 LYS A N 1
ATOM 2482 C CA . LYS A 1 314 ? 14.501 -1.281 -31.606 1.00 78.19 314 LYS A CA 1
ATOM 2483 C C . LYS A 1 314 ? 15.881 -1.785 -31.220 1.00 78.19 314 LYS A C 1
ATOM 2485 O O . LYS A 1 314 ? 15.970 -2.772 -30.506 1.00 78.19 314 LYS A O 1
ATOM 2490 N N . GLU A 1 315 ? 16.927 -1.076 -31.634 1.00 81.31 315 GLU A N 1
ATOM 2491 C CA . GLU A 1 315 ? 18.320 -1.420 -31.341 1.00 81.31 315 GLU A CA 1
ATOM 2492 C C . GLU A 1 315 ? 18.600 -1.483 -29.831 1.00 81.31 315 GLU A C 1
ATOM 2494 O O . GLU A 1 315 ? 19.136 -2.472 -29.339 1.00 81.31 315 GLU A O 1
ATOM 2499 N N . THR A 1 316 ? 18.148 -0.486 -29.065 1.00 83.19 316 THR A N 1
ATOM 2500 C CA . THR A 1 316 ? 18.329 -0.463 -27.601 1.00 83.19 316 THR A CA 1
ATOM 2501 C C . THR A 1 316 ? 17.640 -1.652 -26.924 1.00 83.19 316 THR A C 1
ATOM 2503 O O . THR A 1 316 ? 18.224 -2.306 -26.054 1.00 83.19 316 THR A O 1
ATOM 2506 N N . LEU A 1 317 ? 16.404 -1.966 -27.333 1.00 83.69 317 LEU A N 1
ATOM 2507 C CA . LEU A 1 317 ? 15.673 -3.128 -26.825 1.00 83.69 317 LEU A CA 1
ATOM 2508 C C . LEU A 1 317 ? 16.369 -4.439 -27.204 1.00 83.69 317 LEU A C 1
ATOM 2510 O O . LEU A 1 317 ? 16.430 -5.367 -26.400 1.00 83.69 317 LEU A O 1
ATOM 2514 N N . LEU A 1 318 ? 16.914 -4.501 -28.414 1.00 84.56 318 LEU A N 1
ATOM 2515 C CA . LEU A 1 318 ? 17.637 -5.650 -28.927 1.00 84.56 318 LEU A CA 1
ATOM 2516 C C . LEU A 1 318 ? 18.875 -5.967 -28.086 1.00 84.56 318 LEU A C 1
ATOM 2518 O O . LEU A 1 318 ? 19.036 -7.094 -27.619 1.00 84.56 318 LEU A O 1
ATOM 2522 N N . CYS A 1 319 ? 19.699 -4.949 -27.833 1.00 85.88 319 CYS A N 1
ATOM 2523 C CA . CYS A 1 319 ? 20.865 -5.048 -26.962 1.00 85.88 319 CYS A CA 1
ATOM 2524 C C . CYS A 1 319 ? 20.464 -5.519 -25.559 1.00 85.88 319 CYS A C 1
ATOM 2526 O O . CYS A 1 319 ? 21.095 -6.410 -25.000 1.00 85.88 319 CYS A O 1
ATOM 2528 N N . PHE A 1 320 ? 19.365 -4.991 -25.011 1.00 89.50 320 PHE A N 1
ATOM 2529 C CA . PHE A 1 320 ? 18.853 -5.436 -23.716 1.00 89.50 320 PHE A CA 1
ATOM 2530 C C . PHE A 1 320 ? 18.420 -6.914 -23.701 1.00 89.50 320 PHE A C 1
ATOM 2532 O O . PHE A 1 320 ? 18.690 -7.618 -22.726 1.00 89.50 320 PHE A O 1
ATOM 2539 N N . ILE A 1 321 ? 17.776 -7.410 -24.766 1.00 89.44 321 ILE A N 1
ATOM 2540 C CA . ILE A 1 321 ? 17.399 -8.830 -24.887 1.00 89.44 321 ILE A CA 1
ATOM 2541 C C . ILE A 1 321 ? 18.648 -9.719 -24.933 1.00 89.44 321 ILE A C 1
ATOM 2543 O O . ILE A 1 321 ? 18.691 -10.736 -24.239 1.00 89.44 321 ILE A O 1
ATOM 2547 N N . ILE A 1 322 ? 19.667 -9.330 -25.705 1.00 87.06 322 ILE A N 1
ATOM 2548 C CA . ILE A 1 322 ? 20.941 -10.061 -25.785 1.00 87.06 322 ILE A CA 1
ATOM 2549 C C . ILE A 1 322 ? 21.601 -10.136 -24.403 1.00 87.06 322 ILE A C 1
ATOM 2551 O O . ILE A 1 322 ? 21.998 -11.220 -23.976 1.00 87.06 322 ILE A O 1
ATOM 2555 N N . ASP A 1 323 ? 21.644 -9.026 -23.667 1.00 86.88 323 ASP A N 1
ATOM 2556 C CA . ASP A 1 323 ? 22.215 -8.996 -22.317 1.00 86.88 323 ASP A CA 1
ATOM 2557 C C . ASP A 1 323 ? 21.436 -9.881 -21.335 1.00 86.88 323 ASP A C 1
ATOM 2559 O O . ASP A 1 323 ? 22.033 -10.561 -20.500 1.00 86.88 323 ASP A O 1
ATOM 2563 N N . CYS A 1 324 ? 20.105 -9.942 -21.457 1.00 89.00 324 CYS A N 1
ATOM 2564 C CA . CYS A 1 324 ? 19.286 -10.868 -20.673 1.00 89.00 324 CYS A CA 1
ATOM 2565 C C . CYS A 1 324 ? 19.646 -12.335 -20.960 1.00 89.00 324 CYS A C 1
ATOM 2567 O O . CYS A 1 324 ? 19.776 -13.119 -20.020 1.00 89.00 324 CYS A O 1
ATOM 2569 N N . LEU A 1 325 ? 19.849 -12.706 -22.231 1.00 87.75 325 LEU A N 1
ATOM 2570 C CA . LEU A 1 325 ? 20.277 -14.058 -22.618 1.00 87.75 325 LEU A CA 1
ATOM 2571 C C . LEU A 1 325 ? 21.676 -14.387 -22.079 1.00 87.75 325 LEU A C 1
ATOM 2573 O O . LEU A 1 325 ? 21.898 -15.477 -21.555 1.00 87.75 325 LEU A O 1
ATOM 2577 N N . GLN A 1 326 ? 22.616 -13.444 -22.158 1.00 85.12 326 GLN A N 1
ATOM 2578 C CA . GLN A 1 326 ? 23.959 -13.623 -21.600 1.00 85.12 326 GLN A CA 1
ATOM 2579 C C . GLN A 1 326 ? 23.929 -13.767 -20.074 1.00 85.12 326 GLN A C 1
ATOM 2581 O O . GLN A 1 326 ? 24.607 -14.632 -19.520 1.00 85.12 326 GLN A O 1
ATOM 2586 N N . TYR A 1 327 ? 23.114 -12.959 -19.393 1.00 84.25 327 TYR A N 1
ATOM 2587 C CA . TYR A 1 327 ? 22.930 -13.046 -17.948 1.00 84.25 327 TYR A CA 1
ATOM 2588 C C . TYR A 1 327 ? 22.374 -14.413 -17.530 1.00 84.25 327 TYR A C 1
ATOM 2590 O O . TYR A 1 327 ? 22.864 -15.002 -16.565 1.00 84.25 327 TYR A O 1
ATOM 2598 N N . LEU A 1 328 ? 21.412 -14.955 -18.287 1.00 83.44 328 LEU A N 1
ATOM 2599 C CA . LEU A 1 328 ? 20.862 -16.296 -18.071 1.00 83.44 328 LEU A CA 1
ATOM 2600 C C . LEU A 1 328 ? 21.919 -17.394 -18.175 1.00 83.44 328 LEU A C 1
ATOM 2602 O O . LEU A 1 328 ? 21.992 -18.241 -17.290 1.00 83.44 328 LEU A O 1
ATOM 2606 N N . LYS A 1 329 ? 22.793 -17.335 -19.186 1.00 80.19 329 LYS A N 1
ATOM 2607 C CA . LYS A 1 329 ? 23.901 -18.295 -19.336 1.00 80.19 329 LYS A CA 1
ATOM 2608 C C . LYS A 1 329 ? 24.858 -18.300 -18.144 1.00 80.19 329 LYS A C 1
ATOM 2610 O O . LYS A 1 329 ? 25.432 -19.330 -17.816 1.00 80.19 329 LYS A O 1
ATOM 2615 N N . GLN A 1 330 ? 25.046 -17.149 -17.503 1.00 78.94 330 GLN A N 1
ATOM 2616 C CA . GLN A 1 330 ? 25.933 -17.010 -16.346 1.00 78.94 330 GLN A CA 1
ATOM 2617 C C . GLN A 1 330 ? 25.264 -17.413 -15.022 1.00 78.94 330 GLN A C 1
ATOM 2619 O O . GLN A 1 330 ? 25.959 -17.628 -14.029 1.00 78.94 330 GLN A O 1
ATOM 2624 N N . THR A 1 331 ? 23.929 -17.496 -14.968 1.00 71.12 331 THR A N 1
ATOM 2625 C CA . THR A 1 331 ? 23.170 -17.761 -13.737 1.00 71.12 331 THR A CA 1
ATOM 2626 C C . THR A 1 331 ? 22.454 -19.111 -13.790 1.00 71.12 331 THR A C 1
ATOM 2628 O O . THR A 1 331 ? 21.269 -19.200 -14.087 1.00 71.12 331 THR A O 1
ATOM 2631 N N . CYS A 1 332 ? 23.164 -20.179 -13.415 1.00 60.03 332 CYS A N 1
ATOM 2632 C CA . CYS A 1 332 ? 22.636 -21.553 -13.407 1.00 60.03 332 CYS A CA 1
ATOM 2633 C C . CYS A 1 332 ? 21.785 -21.920 -12.172 1.00 60.03 332 CYS A C 1
ATOM 2635 O O . CYS A 1 332 ? 21.458 -23.089 -11.982 1.00 60.03 332 CYS A O 1
ATOM 2637 N N . THR A 1 333 ? 21.446 -20.970 -11.290 1.00 65.81 333 THR A N 1
ATOM 2638 C CA . THR A 1 333 ? 20.721 -21.257 -10.039 1.00 65.81 333 THR A CA 1
ATOM 2639 C C . THR A 1 333 ? 19.418 -20.470 -9.920 1.00 65.81 333 THR A C 1
ATOM 2641 O O . THR A 1 333 ? 19.339 -19.281 -10.234 1.00 65.81 333 THR A O 1
ATOM 2644 N N . LEU A 1 334 ? 18.378 -21.145 -9.418 1.00 71.62 334 LEU A N 1
ATOM 2645 C CA . LEU A 1 334 ? 17.100 -20.536 -9.047 1.00 71.62 334 LEU A CA 1
ATOM 2646 C C . LEU A 1 334 ? 17.323 -19.535 -7.906 1.00 71.62 334 LEU A C 1
ATOM 2648 O O . LEU A 1 334 ? 17.370 -19.894 -6.731 1.00 71.62 334 LEU A O 1
ATOM 2652 N N . THR A 1 335 ? 17.463 -18.261 -8.257 1.00 78.69 335 THR A N 1
ATOM 2653 C CA . THR A 1 335 ? 17.559 -17.156 -7.297 1.00 78.69 335 THR A CA 1
ATOM 2654 C C . THR A 1 335 ? 16.180 -16.530 -7.041 1.00 78.69 335 THR A C 1
ATOM 2656 O O . THR A 1 335 ? 15.260 -16.683 -7.857 1.00 78.69 335 THR A O 1
ATOM 2659 N N . PRO A 1 336 ? 15.979 -15.821 -5.912 1.00 82.62 336 PRO A N 1
ATOM 2660 C CA . PRO A 1 336 ? 14.735 -15.101 -5.658 1.00 82.62 336 PRO A CA 1
ATOM 2661 C C . PRO A 1 336 ? 14.377 -14.144 -6.806 1.00 82.62 336 PRO A C 1
ATOM 2663 O O . PRO A 1 336 ? 15.158 -13.265 -7.166 1.00 82.62 336 PRO A O 1
ATOM 2666 N N . GLY A 1 337 ? 13.173 -14.297 -7.365 1.00 86.25 337 GLY A N 1
ATOM 2667 C CA . GLY A 1 337 ? 12.692 -13.494 -8.498 1.00 86.25 337 GLY A CA 1
ATOM 2668 C C . GLY A 1 337 ? 12.884 -14.128 -9.878 1.00 86.25 337 GLY A C 1
ATOM 2669 O O . GLY A 1 337 ? 12.352 -13.595 -10.849 1.00 86.25 337 GLY A O 1
ATOM 2670 N N . SER A 1 338 ? 13.564 -15.271 -9.964 1.00 89.19 338 SER A N 1
ATOM 2671 C CA . SER A 1 338 ? 13.753 -16.041 -11.202 1.00 89.19 338 SER A CA 1
ATOM 2672 C C . SER A 1 338 ? 12.441 -16.345 -11.926 1.00 89.19 338 SER A C 1
ATOM 2674 O O . SER A 1 338 ? 12.297 -15.994 -13.090 1.00 89.19 338 SER A O 1
ATOM 2676 N N . THR A 1 339 ? 11.429 -16.870 -11.229 1.00 90.44 339 THR A N 1
ATOM 2677 C CA . THR A 1 339 ? 10.104 -17.139 -11.818 1.00 90.44 339 THR A CA 1
ATOM 2678 C C . THR A 1 339 ? 9.470 -15.892 -12.440 1.00 90.44 339 THR A C 1
ATOM 2680 O O . THR A 1 339 ? 8.906 -15.974 -13.531 1.00 90.44 339 THR A O 1
ATOM 2683 N N . MET A 1 340 ? 9.580 -14.731 -11.779 1.00 92.19 340 MET A N 1
ATOM 2684 C CA . MET A 1 340 ? 9.060 -13.469 -12.321 1.00 92.19 340 MET A CA 1
ATOM 2685 C C . MET A 1 340 ? 9.807 -13.093 -13.598 1.00 92.19 340 MET A C 1
ATOM 2687 O O . MET A 1 340 ? 9.182 -12.789 -14.607 1.00 92.19 340 MET A O 1
ATOM 2691 N N . PHE A 1 341 ? 11.138 -13.165 -13.563 1.00 93.38 341 PHE A N 1
ATOM 2692 C CA . PHE A 1 341 ? 11.974 -12.833 -14.705 1.00 93.38 341 PHE A CA 1
ATOM 2693 C C . PHE A 1 341 ? 11.734 -13.755 -15.896 1.00 93.38 341 PHE A C 1
ATOM 2695 O O . PHE A 1 341 ? 11.446 -13.246 -16.970 1.00 93.38 341 PHE A O 1
ATOM 2702 N N . TYR A 1 342 ? 11.763 -15.078 -15.714 1.00 92.00 342 TYR A N 1
ATOM 2703 C CA . TYR A 1 342 ? 11.504 -16.031 -16.796 1.00 92.00 342 TYR A CA 1
ATOM 2704 C C . TYR A 1 342 ? 10.132 -15.808 -17.431 1.00 92.00 342 TYR A C 1
ATOM 2706 O O . TYR A 1 342 ? 10.014 -15.788 -18.653 1.00 92.00 342 TYR A O 1
ATOM 2714 N N . THR A 1 343 ? 9.105 -15.570 -16.610 1.00 92.69 343 THR A N 1
ATOM 2715 C CA . THR A 1 343 ? 7.746 -15.314 -17.101 1.00 92.69 343 THR A CA 1
ATOM 2716 C C . THR A 1 343 ? 7.682 -14.028 -17.925 1.00 92.69 343 THR A C 1
ATOM 2718 O O . THR A 1 343 ? 7.147 -14.033 -19.033 1.00 92.69 343 THR A O 1
ATOM 2721 N N . SER A 1 344 ? 8.220 -12.920 -17.409 1.00 94.56 344 SER A N 1
ATOM 2722 C CA . SER A 1 344 ? 8.227 -11.633 -18.116 1.00 94.56 344 SER A CA 1
ATOM 2723 C C . SER A 1 344 ? 9.097 -11.682 -19.373 1.00 94.56 344 SER A C 1
ATOM 2725 O O . SER A 1 344 ? 8.698 -11.187 -20.423 1.00 94.56 344 SER A O 1
ATOM 2727 N N . PHE A 1 345 ? 10.262 -12.325 -19.301 1.00 93.12 345 PHE A N 1
ATOM 2728 C CA . PHE A 1 345 ? 11.194 -12.431 -20.416 1.00 93.12 345 PHE A CA 1
ATOM 2729 C C . PHE A 1 345 ? 10.645 -13.304 -21.546 1.00 93.12 345 PHE A C 1
ATOM 2731 O O . PHE A 1 345 ? 10.697 -12.891 -22.701 1.00 93.12 345 PHE A O 1
ATOM 2738 N N . ALA A 1 346 ? 10.014 -14.440 -21.233 1.00 91.19 346 ALA A N 1
ATOM 2739 C CA . ALA A 1 346 ? 9.326 -15.254 -22.235 1.00 91.19 346 ALA A CA 1
ATOM 2740 C C . ALA A 1 346 ? 8.244 -14.448 -22.975 1.00 91.19 346 ALA A C 1
ATOM 2742 O O . ALA A 1 346 ? 8.173 -14.492 -24.203 1.00 91.19 346 ALA A O 1
ATOM 2743 N N . LYS A 1 347 ? 7.451 -13.641 -22.252 1.00 90.81 347 LYS A N 1
ATOM 2744 C CA . LYS A 1 347 ? 6.466 -12.737 -22.872 1.00 90.81 347 LYS A CA 1
ATOM 2745 C C . LYS A 1 347 ? 7.128 -11.713 -23.794 1.00 90.81 347 LYS A C 1
ATOM 2747 O O . LYS A 1 347 ? 6.611 -11.468 -24.879 1.00 90.81 347 LYS A O 1
ATOM 2752 N N . LEU A 1 348 ? 8.266 -11.141 -23.392 1.00 89.81 348 LEU A N 1
ATOM 2753 C CA . LEU A 1 348 ? 9.005 -10.188 -24.221 1.00 89.81 348 LEU A CA 1
ATOM 2754 C C . LEU A 1 348 ? 9.528 -10.825 -25.507 1.00 89.81 348 LEU A C 1
ATOM 2756 O O . LEU A 1 348 ? 9.416 -10.205 -26.558 1.00 89.81 348 LEU A O 1
ATOM 2760 N N . LEU A 1 349 ? 10.066 -12.046 -25.444 1.00 88.50 349 LEU A N 1
ATOM 2761 C CA . LEU A 1 349 ? 10.542 -12.763 -26.631 1.00 88.50 349 LEU A CA 1
ATOM 2762 C C . LEU A 1 349 ? 9.397 -13.011 -27.621 1.00 88.50 349 LEU A C 1
ATOM 2764 O O . LEU A 1 349 ? 9.534 -12.715 -28.806 1.00 88.50 349 LEU A O 1
ATOM 2768 N N . VAL A 1 350 ? 8.242 -13.477 -27.134 1.00 86.25 350 VAL A N 1
ATOM 2769 C CA . VAL A 1 350 ? 7.044 -13.645 -27.973 1.00 86.25 350 VAL A CA 1
ATOM 2770 C C . VAL A 1 350 ? 6.632 -12.309 -28.594 1.00 86.25 350 VAL A C 1
ATOM 2772 O O . VAL A 1 350 ? 6.395 -12.229 -29.797 1.00 86.25 350 VAL A O 1
ATOM 2775 N N . TYR A 1 351 ? 6.604 -11.240 -27.797 1.00 82.06 351 TYR A N 1
ATOM 2776 C CA . TYR A 1 351 ? 6.236 -9.909 -28.271 1.00 82.06 351 TYR A CA 1
ATOM 2777 C C . TYR A 1 351 ? 7.194 -9.369 -29.342 1.00 82.06 351 TYR A C 1
ATOM 2779 O O . TYR A 1 351 ? 6.758 -8.847 -30.370 1.00 82.06 351 TYR A O 1
ATOM 2787 N N . ALA A 1 352 ? 8.500 -9.513 -29.116 1.00 80.31 352 ALA A N 1
ATOM 2788 C CA . ALA A 1 352 ? 9.547 -9.075 -30.030 1.00 80.31 352 ALA A CA 1
ATOM 2789 C C . ALA A 1 352 ? 9.496 -9.836 -31.363 1.00 80.31 352 ALA A C 1
ATOM 2791 O O . ALA A 1 352 ? 9.671 -9.223 -32.418 1.00 80.31 352 ALA A O 1
ATOM 2792 N N . GLN A 1 353 ? 9.183 -11.135 -31.326 1.00 81.31 353 GLN A N 1
ATOM 2793 C CA . GLN A 1 353 ? 8.969 -11.948 -32.523 1.00 81.31 353 GLN A CA 1
ATOM 2794 C C . GLN A 1 353 ? 7.749 -11.472 -33.318 1.00 81.31 353 GLN A C 1
ATOM 2796 O O . GLN A 1 353 ? 7.856 -11.244 -34.521 1.00 81.31 353 GLN A O 1
ATOM 2801 N N . LEU A 1 354 ? 6.604 -11.290 -32.655 1.00 78.75 354 LEU A N 1
ATOM 2802 C CA . LEU A 1 354 ? 5.367 -10.849 -33.312 1.00 78.75 354 LEU A CA 1
ATOM 2803 C C . LEU A 1 354 ? 5.475 -9.428 -33.883 1.00 78.75 354 LEU A C 1
ATOM 2805 O O . LEU A 1 354 ? 4.855 -9.127 -34.896 1.00 78.75 354 LEU A O 1
ATOM 2809 N N . SER A 1 355 ? 6.286 -8.572 -33.260 1.00 74.06 355 SER A N 1
ATOM 2810 C CA . SER A 1 355 ? 6.487 -7.177 -33.677 1.00 74.06 355 SER A CA 1
ATOM 2811 C C . SER A 1 355 ? 7.624 -6.995 -34.695 1.00 74.06 355 SER A C 1
ATOM 2813 O O . SER A 1 355 ? 8.006 -5.861 -34.985 1.00 74.06 355 SER A O 1
ATOM 2815 N N . GLY A 1 356 ? 8.221 -8.083 -35.202 1.00 74.12 356 GLY A N 1
ATOM 2816 C CA . GLY A 1 356 ? 9.317 -8.022 -36.177 1.00 74.12 356 GLY A CA 1
ATOM 2817 C C . GLY A 1 356 ? 10.580 -7.319 -35.660 1.00 74.12 356 GLY A C 1
ATOM 2818 O O . GLY A 1 356 ? 11.330 -6.741 -36.443 1.00 74.12 356 GLY A O 1
ATOM 2819 N N . ILE A 1 357 ? 10.804 -7.315 -34.341 1.00 73.31 357 ILE A N 1
ATOM 2820 C CA . ILE A 1 357 ? 11.976 -6.681 -33.711 1.00 73.31 357 ILE A CA 1
ATOM 2821 C C . ILE A 1 357 ? 13.223 -7.548 -33.911 1.00 73.31 357 ILE A C 1
ATOM 2823 O O . ILE A 1 357 ? 14.328 -7.023 -34.047 1.00 73.31 357 ILE A O 1
ATOM 2827 N N . PHE A 1 358 ? 13.056 -8.871 -33.963 1.00 70.12 358 PHE A N 1
ATOM 2828 C CA . PHE A 1 358 ? 14.147 -9.776 -34.298 1.00 70.12 358 PHE A CA 1
ATOM 2829 C C . PHE A 1 358 ? 14.491 -9.683 -35.785 1.00 70.12 358 PHE A C 1
ATOM 2831 O O . PHE A 1 358 ? 13.752 -10.155 -36.648 1.00 70.12 358 PHE A O 1
ATOM 2838 N N . THR A 1 359 ? 15.649 -9.094 -36.069 1.00 63.91 359 THR A N 1
ATOM 2839 C CA . THR A 1 359 ? 16.318 -9.197 -37.368 1.00 63.91 359 THR A CA 1
ATOM 2840 C C . THR A 1 359 ? 16.920 -10.597 -37.544 1.00 63.91 359 THR A C 1
ATOM 2842 O O . THR A 1 359 ? 17.052 -11.362 -36.581 1.00 63.91 359 THR A O 1
ATOM 2845 N N . ASP A 1 360 ? 17.316 -10.953 -38.769 1.00 54.81 360 ASP A N 1
ATOM 2846 C CA . ASP A 1 360 ? 17.848 -12.291 -39.072 1.00 54.81 360 ASP A CA 1
ATOM 2847 C C . ASP A 1 360 ? 19.083 -12.666 -38.231 1.00 54.81 360 ASP A C 1
ATOM 2849 O O . ASP A 1 360 ? 19.246 -13.831 -37.880 1.00 54.81 360 ASP A O 1
ATOM 2853 N N . GLY A 1 361 ? 19.885 -11.691 -37.782 1.00 51.88 361 GLY A N 1
ATOM 2854 C CA . GLY A 1 361 ? 21.055 -11.937 -36.926 1.00 51.88 361 GLY A CA 1
ATOM 2855 C C . GLY A 1 361 ? 20.733 -12.513 -35.538 1.00 51.88 361 GLY A C 1
ATOM 2856 O O . GLY A 1 361 ? 21.543 -13.248 -34.971 1.00 51.88 361 GLY A O 1
ATOM 2857 N N . ILE A 1 362 ? 19.543 -12.245 -34.988 1.00 55.12 362 ILE A N 1
ATOM 2858 C CA . ILE A 1 362 ? 19.128 -12.811 -33.692 1.00 55.12 362 ILE A CA 1
ATOM 2859 C C . ILE A 1 362 ? 18.403 -14.128 -33.840 1.00 55.12 362 ILE A C 1
ATOM 2861 O O . ILE A 1 362 ? 18.505 -14.948 -32.933 1.00 55.12 362 ILE A O 1
ATOM 2865 N N . LYS A 1 363 ? 17.779 -14.404 -34.988 1.00 56.09 363 LYS A N 1
ATOM 2866 C CA . LYS A 1 363 ? 17.348 -15.775 -35.287 1.00 56.09 363 LYS A CA 1
ATOM 2867 C C . LYS A 1 363 ? 18.546 -16.719 -35.224 1.00 56.09 363 LYS A C 1
ATOM 2869 O O . LYS A 1 363 ? 18.442 -17.745 -34.569 1.00 56.09 363 LYS A O 1
ATOM 2874 N N . THR A 1 364 ? 19.699 -16.318 -35.762 1.00 49.97 364 THR A N 1
ATOM 2875 C CA . THR A 1 364 ? 20.943 -17.100 -35.690 1.00 49.97 364 THR A CA 1
ATOM 2876 C C . THR A 1 364 ? 21.476 -17.241 -34.257 1.00 49.97 364 THR A C 1
ATOM 2878 O O . THR A 1 364 ? 21.894 -18.325 -33.862 1.00 49.97 364 THR A O 1
ATOM 2881 N N . CYS A 1 365 ? 21.425 -16.174 -33.447 1.00 50.97 365 CYS A N 1
ATOM 2882 C CA . CYS A 1 365 ? 21.870 -16.198 -32.044 1.00 50.97 365 CYS A CA 1
ATOM 2883 C C . CYS A 1 365 ? 20.899 -16.948 -31.108 1.00 50.97 365 CYS A C 1
ATOM 2885 O O . CYS A 1 365 ? 21.321 -17.521 -30.112 1.00 50.97 365 CYS A O 1
ATOM 2887 N N . LEU A 1 366 ? 19.598 -16.964 -31.401 1.00 54.94 366 LEU A N 1
ATOM 2888 C CA . LEU A 1 366 ? 18.607 -17.765 -30.678 1.00 54.94 366 LEU A CA 1
ATOM 2889 C C . LEU A 1 366 ? 18.674 -19.232 -31.118 1.00 54.94 366 LEU A C 1
ATOM 2891 O O . LEU A 1 366 ? 18.629 -20.114 -30.270 1.00 54.94 366 LEU A O 1
ATOM 2895 N N . GLN A 1 367 ? 18.858 -19.513 -32.410 1.00 52.16 367 GLN A N 1
ATOM 2896 C CA . GLN A 1 367 ? 19.038 -20.876 -32.924 1.00 52.16 367 GLN A CA 1
ATOM 2897 C C . GLN A 1 367 ? 20.283 -21.560 -32.351 1.00 52.16 367 GLN A C 1
ATOM 2899 O O . GLN A 1 367 ? 20.240 -22.759 -32.101 1.00 52.16 367 GLN A O 1
ATOM 2904 N N . SER A 1 368 ? 21.360 -20.815 -32.089 1.00 51.03 368 SER A N 1
ATOM 2905 C CA . SER A 1 368 ? 22.558 -21.360 -31.442 1.00 51.03 368 SER A CA 1
ATOM 2906 C C . SER A 1 368 ? 22.456 -21.492 -29.919 1.00 51.03 368 SER A C 1
ATOM 2908 O O . SER A 1 368 ? 23.288 -22.173 -29.333 1.00 51.03 368 SER A O 1
ATOM 2910 N N . ASN A 1 369 ? 21.470 -20.857 -29.267 1.00 47.62 369 ASN A N 1
ATOM 2911 C CA . ASN A 1 369 ? 21.425 -20.720 -27.802 1.00 47.62 369 ASN A CA 1
ATOM 2912 C C . ASN A 1 369 ? 20.125 -21.196 -27.125 1.00 47.62 369 ASN A C 1
ATOM 2914 O O . ASN A 1 369 ? 20.052 -21.132 -25.904 1.00 47.62 369 ASN A O 1
ATOM 2918 N N . VAL A 1 370 ? 19.092 -21.595 -27.877 1.00 44.22 370 VAL A N 1
ATOM 2919 C CA . VAL A 1 370 ? 17.781 -22.051 -27.350 1.00 44.22 370 VAL A CA 1
ATOM 2920 C C . VAL A 1 370 ? 17.590 -23.573 -27.515 1.00 44.22 370 VAL A C 1
ATOM 2922 O O . VAL A 1 370 ? 16.596 -24.124 -27.054 1.00 44.22 370 VAL A O 1
ATOM 2925 N N . LEU A 1 371 ? 18.539 -24.265 -28.159 1.00 32.06 371 LEU A N 1
ATOM 2926 C CA . LEU A 1 371 ? 18.536 -25.725 -28.357 1.00 32.06 371 LEU A CA 1
ATOM 2927 C C . LEU A 1 371 ? 19.408 -26.510 -27.353 1.00 32.06 371 LEU A C 1
ATOM 2929 O O . LEU A 1 371 ? 19.463 -27.734 -27.443 1.00 32.06 371 LEU A O 1
ATOM 2933 N N . GLU A 1 372 ? 20.020 -25.830 -26.384 1.00 29.25 372 GLU A N 1
ATOM 2934 C CA . GLU A 1 372 ? 20.635 -26.406 -25.175 1.00 29.25 372 GLU A CA 1
ATOM 2935 C C . GLU A 1 372 ? 19.997 -25.767 -23.940 1.00 29.25 372 GLU A C 1
ATOM 2937 O O . GLU A 1 372 ? 19.835 -26.484 -22.925 1.00 29.25 372 GLU A O 1
#

Secondary structure (DSSP, 8-state):
---GGGTTTTHHHHHHHHHHHS-TTTTHHHHHHHHHHHHHHHHHHHHHSS--SPPPHHHHHHHHHHHHHHH-GGGTTTTGGGHHHHHHHHHHHTT-S-HHHHHHHHHHHHHHHHHHH---S-SS--GGG-EEHHHHHHHSTHHHHHHHHHHHHHHHSTTGGG-TTHHHHHHHHHTEE--TTS--HHHHTHHHHHHHGGG-SSHHHHHHHHHHHHHH--GGGHHHHHHHHHHHHT-SS--HHHHHHHHHHHHHHHTSGGGTT--TTHHHHHS-HHHHHHHHHT--HHHHHHHHHHHHHHHHHH-TTSTT--HHHHHHHHHHHHHHHHHHHH--S--TTHHHHHHHHHHHHHHHHHTT---HHHHHHHHTTS--

pLDDT: mean 82.29, std 14.67, range [29.25, 97.0]

Radius of gyration: 24.87 Å; chains: 1; bounding box: 57×46×75 Å

InterPro domains:
  IPR016024 Armadillo-type fold [SSF48371] (29-331)
  IPR019442 THADA/TRM732, DUF2428 [PF10350] (3-100)
  IPR051954 tRNA (32-2'-O)-methyltransferase regulator THADA [PTHR14387] (3-333)
  IPR056842 tRNA (32-2'-O)-methyltransferase regulator THADA-like, C-terminal TPR repeats region [PF25151] (102-253)